Protein AF-A0A261BTE1-F1 (afdb_monomer)

Structure (mmCIF, N/CA/C/O backbone):
data_AF-A0A261BTE1-F1
#
_entry.id   AF-A0A261BTE1-F1
#
loop_
_atom_site.group_PDB
_atom_site.id
_atom_site.type_symbol
_atom_site.label_atom_id
_atom_site.label_alt_id
_atom_site.label_comp_id
_atom_site.label_asym_id
_atom_site.label_entity_id
_atom_site.label_seq_id
_atom_site.pdbx_PDB_ins_code
_atom_site.Cartn_x
_atom_site.Cartn_y
_atom_site.Cartn_z
_atom_site.occupancy
_atom_site.B_iso_or_equiv
_atom_site.auth_seq_id
_atom_site.auth_comp_id
_atom_site.auth_asym_id
_atom_site.auth_atom_id
_atom_site.pdbx_PDB_model_num
ATOM 1 N N . MET A 1 1 ? -18.068 -16.351 37.676 1.00 41.00 1 MET A N 1
ATOM 2 C CA . MET A 1 1 ? -18.775 -16.009 36.428 1.00 41.00 1 MET A CA 1
ATOM 3 C C . MET A 1 1 ? -17.736 -15.424 35.494 1.00 41.00 1 MET A C 1
ATOM 5 O O . MET A 1 1 ?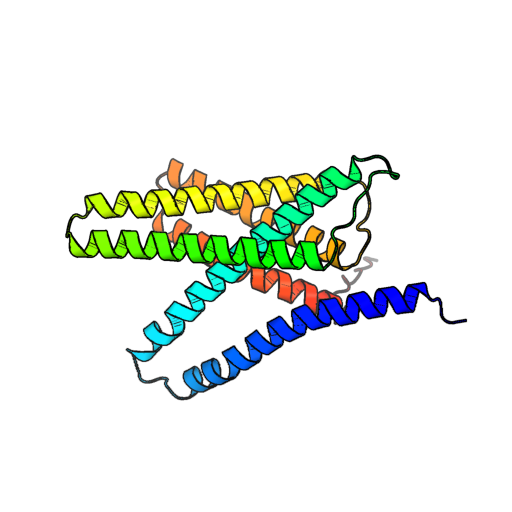 -17.292 -14.313 35.744 1.00 41.00 1 MET A O 1
ATOM 9 N N . LEU A 1 2 ? -17.243 -16.227 34.545 1.00 39.44 2 LEU A N 1
ATOM 10 C CA . LEU A 1 2 ? -16.395 -15.735 33.457 1.00 39.44 2 LEU A CA 1
ATOM 11 C C . LEU A 1 2 ? -17.303 -14.904 32.542 1.00 39.44 2 LEU A C 1
ATOM 13 O O . LEU A 1 2 ? -18.403 -15.349 32.223 1.00 39.44 2 LEU A O 1
ATOM 17 N N . ASN A 1 3 ? -16.886 -13.685 32.231 1.00 45.19 3 ASN A N 1
ATOM 18 C CA . ASN A 1 3 ? -17.681 -12.690 31.526 1.00 45.19 3 ASN A CA 1
ATOM 19 C C . ASN A 1 3 ? -17.818 -13.107 30.050 1.00 45.19 3 ASN A C 1
ATOM 21 O O . ASN A 1 3 ? -16.801 -13.278 29.384 1.00 45.19 3 ASN A O 1
ATOM 25 N N . GLU A 1 4 ? -19.041 -13.274 29.532 1.00 44.41 4 GLU A N 1
ATOM 26 C CA . GLU A 1 4 ? -19.294 -13.669 28.127 1.00 44.41 4 GLU A CA 1
ATOM 27 C C . GLU A 1 4 ? -18.607 -12.732 27.109 1.00 44.41 4 GLU A C 1
ATOM 29 O O . GLU A 1 4 ? -18.255 -13.149 26.004 1.00 44.41 4 GLU A O 1
ATOM 34 N N . THR A 1 5 ? -18.339 -11.487 27.509 1.00 47.03 5 THR A N 1
ATOM 35 C CA . THR A 1 5 ? -17.603 -10.475 26.742 1.00 47.03 5 THR A CA 1
ATOM 36 C C . THR A 1 5 ? -16.111 -10.794 26.582 1.00 47.03 5 THR A C 1
ATOM 38 O O . THR A 1 5 ? -15.568 -10.582 25.503 1.00 47.03 5 THR A O 1
ATOM 41 N N . ASP A 1 6 ? -15.456 -11.365 27.602 1.00 40.97 6 ASP A N 1
ATOM 42 C CA . ASP A 1 6 ? -14.028 -11.732 27.536 1.00 40.97 6 ASP A CA 1
ATOM 43 C C . ASP A 1 6 ? -13.802 -12.935 26.609 1.00 40.97 6 ASP A C 1
ATOM 45 O O . ASP A 1 6 ? -12.780 -13.035 25.931 1.00 40.97 6 ASP A O 1
ATOM 49 N N . THR A 1 7 ? -14.774 -13.848 26.545 1.00 42.75 7 THR A N 1
ATOM 50 C CA . THR A 1 7 ? -14.751 -15.003 25.637 1.00 42.75 7 THR A CA 1
ATOM 51 C C . THR A 1 7 ? -14.961 -14.605 24.176 1.00 42.75 7 THR A C 1
ATOM 53 O O . THR A 1 7 ? -14.263 -15.127 23.311 1.00 42.75 7 THR A O 1
ATOM 56 N N . SER A 1 8 ? -15.841 -13.633 23.903 1.00 45.44 8 SER A N 1
ATOM 57 C CA . SER A 1 8 ? -16.073 -13.104 22.549 1.00 45.44 8 SER A CA 1
ATOM 58 C C . SER A 1 8 ? -14.872 -12.317 22.016 1.00 45.44 8 SER A C 1
ATOM 60 O O . SER A 1 8 ? -14.523 -12.459 20.847 1.00 45.44 8 SER A O 1
ATOM 62 N N . GLU A 1 9 ? -14.223 -11.499 22.853 1.00 41.38 9 GLU A N 1
ATOM 63 C CA . GLU A 1 9 ? -13.010 -10.767 22.465 1.00 41.38 9 GLU A CA 1
ATOM 64 C C . GLU A 1 9 ? -11.803 -11.703 22.300 1.00 41.38 9 GLU A C 1
ATOM 66 O O . GLU A 1 9 ? -10.975 -11.483 21.415 1.00 41.38 9 GLU A O 1
ATOM 71 N N . MET A 1 10 ? -11.709 -12.781 23.092 1.00 37.22 10 MET A N 1
ATOM 72 C CA . MET A 1 10 ? -10.707 -13.830 22.875 1.00 37.22 10 MET A CA 1
ATOM 73 C C . MET A 1 10 ? -10.937 -14.606 21.575 1.00 37.22 10 MET A C 1
ATOM 75 O O . MET A 1 10 ? -9.957 -14.891 20.893 1.00 37.22 10 MET A O 1
ATOM 79 N N . GLU A 1 11 ? -12.177 -14.931 21.199 1.00 40.94 11 GLU A N 1
ATOM 80 C CA . GLU A 1 11 ? -12.475 -15.618 19.931 1.00 40.94 11 GLU A CA 1
ATOM 81 C C . GLU A 1 11 ? -12.150 -14.747 18.711 1.00 40.94 11 GLU A C 1
ATOM 83 O O . GLU A 1 11 ? -11.459 -15.209 17.803 1.00 40.94 11 GLU A O 1
ATOM 88 N N . GLU A 1 12 ? -12.529 -13.464 18.715 1.00 44.72 12 GLU A N 1
ATOM 89 C CA . GLU A 1 12 ? -12.203 -12.528 17.625 1.00 44.72 12 GLU A CA 1
ATOM 90 C C . GLU A 1 12 ? -10.683 -12.308 17.488 1.00 44.72 12 GLU A C 1
ATOM 92 O O . GLU A 1 12 ? -10.145 -12.152 16.387 1.00 44.72 12 GLU A O 1
ATOM 97 N N . LEU A 1 13 ? -9.965 -12.336 18.616 1.00 38.84 13 LEU A N 1
ATOM 98 C CA . LEU A 1 13 ? -8.514 -12.193 18.679 1.00 38.84 13 LEU A CA 1
ATOM 99 C C . LEU A 1 13 ? -7.795 -13.484 18.276 1.00 38.84 13 LEU A C 1
ATOM 101 O O . LEU A 1 13 ? -6.779 -13.396 17.596 1.00 38.84 13 LEU A O 1
ATOM 105 N N . VAL A 1 14 ? -8.311 -14.665 18.624 1.00 42.84 14 VAL A N 1
ATOM 106 C CA . VAL A 1 14 ? -7.796 -15.967 18.167 1.00 42.84 14 VAL A CA 1
ATOM 107 C C . VAL A 1 14 ? -8.048 -16.158 16.674 1.00 42.84 14 VAL A C 1
ATOM 109 O O . VAL A 1 14 ? -7.175 -16.685 15.990 1.00 42.84 14 VAL A O 1
ATOM 112 N N . GLU A 1 15 ? -9.167 -15.672 16.135 1.00 44.78 15 GLU A N 1
ATOM 113 C CA . GLU A 1 15 ? -9.466 -15.785 14.709 1.00 44.78 15 GLU A CA 1
ATOM 114 C C . GLU A 1 15 ? -8.719 -14.761 13.860 1.00 44.78 15 GLU A C 1
ATOM 116 O O . GLU A 1 15 ? -8.117 -15.160 12.873 1.00 44.78 15 GLU A O 1
ATOM 121 N N . LEU A 1 16 ? -8.651 -13.472 14.223 1.00 43.28 16 LEU A N 1
ATOM 122 C CA . LEU A 1 16 ? -7.859 -12.496 13.458 1.00 43.28 16 LEU A CA 1
ATOM 123 C C . LEU A 1 16 ? -6.359 -12.803 13.545 1.00 43.28 16 LEU A C 1
ATOM 125 O O . LEU A 1 16 ? -5.654 -12.743 12.537 1.00 43.28 16 LEU A O 1
ATOM 129 N N . ASN A 1 17 ? -5.874 -13.186 14.731 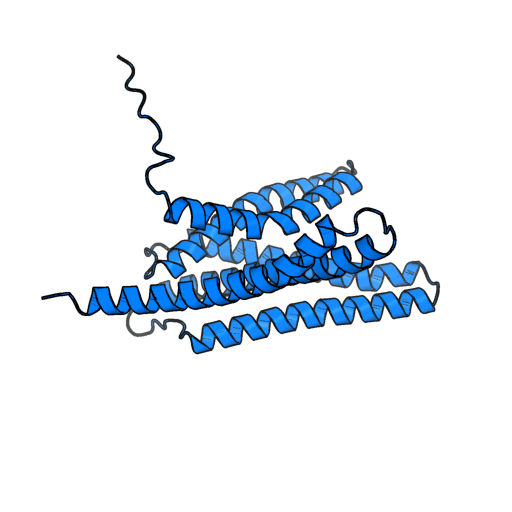1.00 45.25 17 ASN A N 1
ATOM 130 C CA . ASN A 1 17 ? -4.514 -13.691 14.900 1.00 45.25 17 ASN A CA 1
ATOM 131 C C . ASN A 1 17 ? -4.349 -15.043 14.201 1.00 45.25 17 ASN A C 1
ATOM 133 O O . ASN A 1 17 ? -3.256 -15.340 13.752 1.00 45.25 17 ASN A O 1
ATOM 137 N N . GLY A 1 18 ? -5.423 -15.816 14.038 1.00 45.38 18 GLY A N 1
ATOM 138 C CA . GLY A 1 18 ? -5.505 -17.025 13.228 1.00 45.38 18 GLY A CA 1
ATOM 139 C C . GLY A 1 18 ? -5.412 -16.739 11.733 1.00 45.38 18 GLY A C 1
ATOM 140 O O . GLY A 1 18 ? -4.669 -17.426 11.058 1.00 45.38 18 GLY A O 1
ATOM 141 N N . TYR A 1 19 ? -6.052 -15.698 11.198 1.00 47.56 19 TYR A N 1
ATOM 142 C CA . TYR A 1 19 ? -5.924 -15.291 9.797 1.00 47.56 19 TYR A CA 1
ATOM 143 C C . TYR A 1 19 ? -4.555 -14.686 9.521 1.00 47.56 19 TYR A C 1
ATOM 145 O O . TYR A 1 19 ? -3.940 -15.037 8.522 1.00 47.56 19 TYR A O 1
ATOM 153 N N . VAL A 1 20 ? -4.044 -13.843 10.420 1.00 49.09 20 VAL A N 1
ATOM 154 C CA . VAL A 1 20 ? -2.682 -13.302 10.342 1.00 49.09 20 VAL A CA 1
ATOM 155 C C . VAL A 1 20 ? -1.652 -14.417 10.512 1.00 49.09 20 VAL A C 1
ATOM 157 O O . VAL A 1 20 ? -0.717 -14.462 9.728 1.00 49.09 20 VAL A O 1
ATOM 160 N N . MET A 1 21 ? -1.849 -15.380 11.420 1.00 48.28 21 MET A N 1
ATOM 161 C CA . MET A 1 21 ? -1.002 -16.571 11.543 1.00 48.28 21 MET A CA 1
ATOM 162 C C . MET A 1 21 ? -1.145 -17.497 10.351 1.00 48.28 21 MET A C 1
ATOM 164 O O . MET A 1 21 ? -0.139 -17.979 9.888 1.00 48.28 21 MET A O 1
ATOM 168 N N . ILE A 1 22 ? -2.325 -17.743 9.790 1.00 54.94 22 ILE A N 1
ATOM 169 C CA . ILE A 1 22 ? -2.497 -18.565 8.582 1.00 54.94 22 ILE A CA 1
ATOM 170 C C . ILE A 1 22 ? -1.834 -17.870 7.393 1.00 54.94 22 ILE A C 1
ATOM 172 O O . ILE A 1 22 ? -1.234 -18.546 6.559 1.00 54.94 22 ILE A O 1
ATOM 176 N N . PHE A 1 23 ? -1.873 -16.537 7.332 1.00 47.44 23 PHE A N 1
ATOM 177 C CA . PHE A 1 23 ? -1.198 -15.742 6.311 1.00 47.44 23 PHE A CA 1
ATOM 178 C C . PHE A 1 23 ? 0.322 -15.733 6.520 1.00 47.44 23 PHE A C 1
ATOM 180 O O . PHE A 1 23 ? 1.043 -16.007 5.572 1.00 47.44 23 PHE A O 1
ATOM 187 N N . LEU A 1 24 ? 0.817 -15.534 7.747 1.00 50.00 24 LEU A N 1
ATOM 188 C CA . LEU A 1 24 ? 2.235 -15.587 8.138 1.00 50.00 24 LEU A CA 1
ATOM 189 C C . LEU A 1 24 ? 2.814 -17.006 8.104 1.00 50.00 24 LEU A C 1
ATOM 191 O O . LEU A 1 24 ? 3.995 -17.181 7.841 1.00 50.00 24 LEU A O 1
ATOM 195 N N . PHE A 1 25 ? 2.003 -18.031 8.343 1.00 48.34 25 PHE A N 1
ATOM 196 C CA . PHE A 1 25 ? 2.362 -19.448 8.299 1.00 48.34 25 PHE A CA 1
ATOM 197 C C . PHE A 1 25 ? 2.279 -19.972 6.869 1.00 48.34 25 PHE A C 1
ATOM 199 O O . PHE A 1 25 ? 3.111 -20.784 6.483 1.00 48.34 25 PHE A O 1
ATOM 206 N N . SER A 1 26 ? 1.358 -19.457 6.046 1.00 51.78 26 SER A N 1
ATOM 207 C CA . SER A 1 26 ? 1.428 -19.600 4.586 1.00 51.78 26 SER A CA 1
ATOM 208 C C . SER A 1 26 ? 2.675 -18.907 4.055 1.00 51.78 26 SER A C 1
ATOM 210 O O . SER A 1 26 ? 3.423 -19.525 3.313 1.00 51.78 26 SER A O 1
ATOM 212 N N . TYR A 1 27 ? 2.969 -17.689 4.511 1.00 48.44 27 TYR A N 1
ATOM 213 C CA . TYR A 1 27 ? 4.175 -16.931 4.178 1.00 48.44 27 TYR A CA 1
ATOM 214 C C . TYR A 1 27 ? 5.448 -17.665 4.627 1.00 48.44 27 TYR A C 1
ATOM 216 O O . TYR A 1 27 ? 6.377 -17.801 3.844 1.00 48.44 27 TYR A O 1
ATOM 224 N N . GLY A 1 28 ? 5.466 -18.241 5.831 1.00 48.81 28 GLY A N 1
ATOM 225 C CA . GLY A 1 28 ? 6.571 -19.017 6.396 1.00 48.81 28 GLY A CA 1
ATOM 226 C C . GLY A 1 28 ? 6.753 -20.391 5.749 1.00 48.81 28 GLY A C 1
ATOM 227 O O . GLY A 1 28 ? 7.882 -20.789 5.486 1.00 48.81 28 GLY A O 1
ATOM 228 N N . ARG A 1 29 ? 5.670 -21.105 5.411 1.00 48.44 29 ARG A N 1
ATOM 229 C CA . ARG A 1 29 ? 5.726 -22.349 4.619 1.00 48.44 29 ARG A CA 1
ATOM 230 C C . ARG A 1 29 ? 6.117 -22.103 3.167 1.00 48.44 29 ARG A C 1
ATOM 232 O O . ARG A 1 29 ? 6.684 -23.003 2.562 1.00 48.44 29 ARG A O 1
ATOM 239 N N . PHE A 1 30 ? 5.838 -20.923 2.618 1.00 47.88 30 PHE A N 1
ATOM 240 C CA . PHE A 1 30 ? 6.301 -20.525 1.288 1.00 47.88 30 PHE A CA 1
ATOM 241 C C . PHE A 1 30 ? 7.770 -20.076 1.326 1.00 47.88 30 PHE A C 1
ATOM 243 O O . PHE A 1 30 ? 8.557 -20.454 0.465 1.00 47.88 30 PHE A O 1
ATOM 250 N N . LEU A 1 31 ? 8.172 -19.344 2.369 1.00 46.31 31 LEU A N 1
ATOM 251 C CA . LEU A 1 31 ? 9.540 -18.868 2.585 1.00 46.31 31 LEU A CA 1
ATOM 252 C C . LEU A 1 31 ? 10.511 -19.957 3.029 1.00 46.31 31 LEU A C 1
ATOM 254 O O . LEU A 1 31 ? 11.686 -19.859 2.713 1.00 46.31 31 LEU A O 1
ATOM 258 N N . SER A 1 32 ? 10.068 -20.981 3.757 1.00 47.28 32 SER A N 1
ATOM 259 C CA . SER A 1 32 ? 10.956 -22.016 4.298 1.00 47.28 32 SER A CA 1
ATOM 260 C C . SER A 1 32 ? 11.643 -22.846 3.196 1.00 47.28 32 SER A C 1
ATOM 262 O O . SER A 1 32 ? 12.868 -22.962 3.248 1.00 47.28 32 SER A O 1
ATOM 264 N N . PRO A 1 33 ? 10.944 -23.320 2.143 1.00 53.03 33 PRO A N 1
ATOM 265 C CA . PRO A 1 33 ? 11.577 -23.909 0.964 1.00 53.03 33 PRO A CA 1
ATOM 266 C C . PRO A 1 33 ? 12.454 -22.906 0.208 1.00 53.03 33 PRO A C 1
ATOM 268 O O . PRO A 1 33 ? 13.529 -23.270 -0.249 1.00 53.03 33 PRO A O 1
ATOM 271 N N . LEU A 1 34 ? 12.036 -21.639 0.115 1.00 47.41 34 LEU A N 1
ATOM 272 C CA . LEU A 1 34 ? 12.769 -20.571 -0.577 1.00 47.41 34 LEU A CA 1
ATOM 273 C C . LEU A 1 34 ? 14.086 -20.195 0.125 1.00 47.41 34 LEU A C 1
ATOM 275 O O . LEU A 1 34 ? 15.101 -20.007 -0.539 1.00 47.41 34 LEU A O 1
ATOM 279 N N . ALA A 1 35 ? 14.090 -20.131 1.456 1.00 52.12 35 ALA A N 1
ATOM 280 C CA . ALA A 1 35 ? 15.259 -19.870 2.289 1.00 52.12 35 ALA A CA 1
ATOM 281 C C . ALA A 1 35 ? 16.203 -21.080 2.319 1.00 52.12 35 ALA A C 1
ATOM 283 O O . ALA A 1 35 ? 17.417 -20.904 2.248 1.00 52.12 35 ALA A O 1
ATOM 284 N N . LEU A 1 36 ? 15.659 -22.305 2.336 1.00 53.25 36 LEU A N 1
ATOM 285 C CA . LEU A 1 36 ? 16.433 -23.533 2.126 1.00 53.25 36 LEU A CA 1
ATOM 286 C C . LEU A 1 36 ? 17.052 -23.568 0.719 1.00 53.25 36 LEU A C 1
ATOM 288 O O . LEU A 1 36 ? 18.226 -23.897 0.584 1.00 53.25 36 LEU A O 1
ATOM 292 N N . CYS A 1 37 ? 16.333 -23.138 -0.320 1.00 49.69 37 CYS A N 1
ATOM 293 C CA . CYS A 1 37 ? 16.898 -22.959 -1.659 1.00 49.69 37 CYS A CA 1
ATOM 294 C C . CYS A 1 37 ? 17.989 -21.871 -1.684 1.00 49.69 37 CYS A C 1
ATOM 296 O O . CYS A 1 37 ? 19.019 -22.053 -2.323 1.00 49.69 37 CYS A O 1
ATOM 298 N N . PHE A 1 38 ? 17.828 -20.769 -0.951 1.00 47.34 38 PHE A N 1
ATOM 299 C CA . PHE A 1 38 ? 18.847 -19.716 -0.855 1.00 47.34 38 PHE A CA 1
ATOM 300 C C . PHE A 1 38 ? 20.145 -20.212 -0.189 1.00 47.34 38 PHE A C 1
ATOM 302 O O . PHE A 1 38 ? 21.240 -19.844 -0.609 1.00 47.34 38 PHE A O 1
ATOM 309 N N . LEU A 1 39 ? 20.028 -21.097 0.809 1.00 54.12 39 LEU A N 1
ATOM 310 C CA . LEU A 1 39 ? 21.156 -21.689 1.539 1.00 54.12 39 LEU A CA 1
ATOM 311 C C . LEU A 1 39 ? 21.884 -22.786 0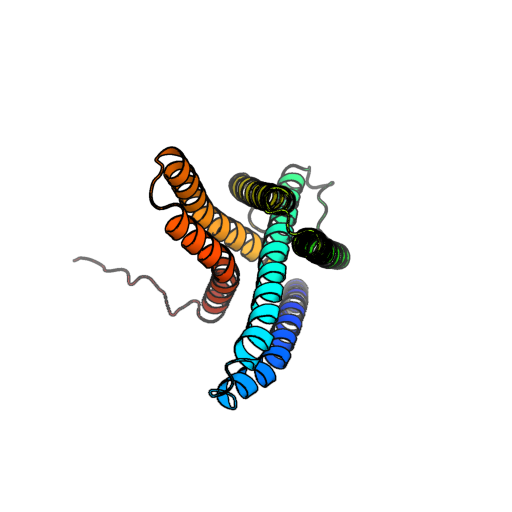.741 1.00 54.12 39 LEU A C 1
ATOM 313 O O . LEU A 1 39 ? 23.092 -22.947 0.896 1.00 54.12 39 LEU A O 1
ATOM 317 N N . PHE A 1 40 ? 21.173 -23.515 -0.128 1.00 55.09 40 PHE A N 1
ATOM 318 C CA . PHE A 1 40 ? 21.741 -24.609 -0.929 1.00 55.09 40 PHE A CA 1
ATOM 319 C C . PHE A 1 40 ? 22.251 -24.192 -2.326 1.00 55.09 40 PHE A C 1
ATOM 321 O O . PHE A 1 40 ? 23.064 -24.916 -2.897 1.00 55.09 40 PHE A O 1
ATOM 328 N N . TYR A 1 41 ? 21.832 -23.044 -2.882 1.00 52.19 41 TYR A N 1
ATOM 329 C CA . TYR A 1 41 ? 22.095 -22.677 -4.291 1.00 52.19 41 TYR A CA 1
ATOM 330 C C . TYR A 1 41 ? 22.932 -21.401 -4.499 1.00 52.19 41 TYR A C 1
ATOM 332 O O . TYR A 1 41 ? 22.881 -20.780 -5.565 1.00 52.19 41 TYR A O 1
ATOM 340 N N . LEU A 1 42 ? 23.788 -21.071 -3.526 1.00 50.91 42 LEU A N 1
ATOM 341 C CA . LEU A 1 42 ? 24.754 -19.964 -3.569 1.00 50.91 42 LEU A CA 1
ATOM 342 C C . LEU A 1 42 ? 25.622 -19.827 -4.858 1.00 50.91 42 LEU A C 1
ATOM 344 O O . LEU A 1 42 ? 26.084 -18.712 -5.093 1.00 50.91 42 LEU A O 1
ATOM 348 N N . PRO A 1 43 ? 25.854 -20.844 -5.732 1.00 54.47 43 PRO A N 1
ATOM 349 C CA . PRO A 1 43 ? 26.662 -20.645 -6.944 1.00 54.47 43 PRO A CA 1
ATOM 350 C C . PRO A 1 43 ? 25.889 -20.234 -8.215 1.00 54.47 43 PRO A C 1
ATOM 352 O O . PRO A 1 43 ? 26.520 -19.946 -9.231 1.00 54.47 43 PRO A O 1
ATOM 355 N N . SER A 1 44 ? 24.550 -20.229 -8.236 1.00 57.47 44 SER A N 1
ATOM 356 C CA . SER A 1 44 ? 23.799 -20.074 -9.499 1.00 57.47 44 SER A CA 1
ATOM 357 C C . SER A 1 44 ? 23.334 -18.634 -9.756 1.00 57.47 44 SER A C 1
ATOM 359 O O . SER A 1 44 ? 22.233 -18.250 -9.366 1.00 57.47 44 SER A O 1
ATOM 361 N N . PHE A 1 45 ? 24.127 -17.859 -10.509 1.00 56.53 45 PHE A N 1
ATOM 362 C CA . PHE A 1 45 ? 23.803 -16.491 -10.968 1.00 56.53 45 PHE A CA 1
ATOM 363 C C . PHE A 1 45 ? 22.461 -16.361 -11.726 1.00 56.53 45 PHE A C 1
ATOM 365 O O . PHE A 1 45 ? 21.910 -15.269 -11.810 1.00 56.53 45 PHE A O 1
ATOM 372 N N . ILE A 1 46 ? 21.909 -17.464 -12.245 1.00 57.16 46 ILE A N 1
ATOM 373 C CA . ILE A 1 46 ? 20.623 -17.507 -12.967 1.00 57.16 46 ILE A CA 1
ATOM 374 C C . ILE A 1 46 ? 19.432 -17.723 -12.012 1.00 57.16 46 ILE A C 1
ATOM 376 O O . ILE A 1 46 ? 18.329 -17.251 -12.278 1.00 57.16 46 ILE A O 1
ATOM 380 N N . LEU A 1 47 ? 19.640 -18.398 -10.876 1.00 54.03 47 LEU A N 1
ATOM 381 C CA . LEU A 1 47 ? 18.562 -18.720 -9.934 1.00 54.03 47 LEU A CA 1
ATOM 382 C C . LEU A 1 47 ? 18.189 -17.513 -9.061 1.00 54.03 47 LEU A C 1
ATOM 384 O O . LEU A 1 47 ? 17.027 -17.344 -8.708 1.00 54.03 47 LEU A O 1
ATOM 388 N N . ILE A 1 48 ? 19.164 -16.650 -8.756 1.00 57.66 48 ILE A N 1
ATOM 389 C CA . ILE A 1 48 ? 18.966 -15.428 -7.965 1.00 57.66 48 ILE A CA 1
ATOM 390 C C . ILE A 1 48 ? 17.901 -14.513 -8.598 1.00 57.66 48 ILE A C 1
ATOM 392 O O . ILE A 1 48 ? 16.923 -14.230 -7.914 1.00 57.66 48 ILE A O 1
ATOM 396 N N . PRO A 1 49 ? 17.982 -14.092 -9.876 1.00 57.25 49 PRO A N 1
ATOM 397 C CA . PRO A 1 49 ? 16.920 -13.285 -10.480 1.00 57.25 49 PRO A CA 1
ATOM 398 C C . PRO A 1 49 ? 15.590 -14.048 -10.587 1.00 57.25 49 PRO A C 1
ATOM 400 O O . PRO A 1 49 ? 14.536 -13.463 -10.354 1.00 57.25 49 PRO A O 1
ATOM 403 N N . LEU A 1 50 ? 15.616 -15.362 -10.847 1.00 61.22 50 LEU A N 1
ATOM 404 C CA . LEU A 1 50 ? 14.402 -16.185 -10.936 1.00 61.22 50 LEU A CA 1
ATOM 405 C C . LEU A 1 50 ? 13.644 -16.284 -9.597 1.00 61.22 50 LEU A C 1
ATOM 407 O O . LEU A 1 50 ? 12.424 -16.410 -9.594 1.00 61.22 50 LEU A O 1
ATOM 411 N N . LEU A 1 51 ? 14.355 -16.229 -8.467 1.00 64.25 51 LEU A N 1
ATOM 412 C CA . LEU A 1 51 ? 13.791 -16.356 -7.120 1.00 64.25 51 LEU A CA 1
ATOM 413 C C . LEU A 1 51 ? 13.504 -14.989 -6.471 1.00 64.25 51 LEU A C 1
ATOM 415 O O . LEU A 1 51 ? 12.470 -14.801 -5.830 1.00 64.25 51 LEU A O 1
ATOM 419 N N . VAL A 1 52 ? 14.405 -14.022 -6.658 1.00 69.31 52 VAL A N 1
ATOM 420 C CA . VAL A 1 52 ? 14.320 -12.682 -6.062 1.00 69.31 52 VAL A CA 1
ATOM 421 C C . VAL A 1 52 ? 13.257 -11.839 -6.759 1.00 69.31 52 VAL A C 1
ATOM 423 O O . VAL A 1 52 ? 12.506 -11.147 -6.076 1.00 69.31 52 VAL A O 1
ATOM 426 N N . CYS A 1 53 ? 13.124 -11.911 -8.088 1.00 70.25 53 CYS A N 1
ATOM 427 C CA . CYS A 1 53 ? 12.141 -11.091 -8.800 1.00 70.25 53 CYS A CA 1
ATOM 428 C C . CYS A 1 53 ? 10.689 -11.404 -8.393 1.00 70.25 53 CYS A C 1
ATOM 430 O O . CYS A 1 53 ? 9.975 -10.458 -8.056 1.00 70.25 53 CYS A O 1
ATOM 432 N N . PRO A 1 54 ? 10.230 -12.673 -8.335 1.00 77.69 54 PRO A N 1
ATOM 433 C CA . PRO A 1 54 ? 8.889 -12.979 -7.843 1.00 77.69 54 PRO A CA 1
ATOM 434 C C . PRO A 1 54 ? 8.694 -12.536 -6.396 1.00 77.69 54 PRO A C 1
ATOM 436 O O . PRO A 1 54 ? 7.657 -11.967 -6.071 1.00 77.69 54 PRO A O 1
ATOM 439 N N . PHE A 1 55 ? 9.696 -12.745 -5.536 1.00 78.25 55 PHE A 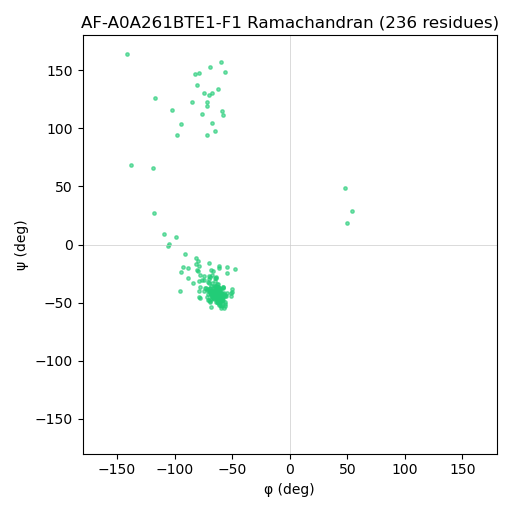N 1
ATOM 440 C CA . PHE A 1 55 ? 9.627 -12.330 -4.137 1.00 78.25 55 PHE A CA 1
ATOM 441 C C . PHE A 1 55 ? 9.421 -10.816 -3.996 1.00 78.25 55 PHE A C 1
ATOM 443 O O . PHE A 1 55 ? 8.527 -10.382 -3.273 1.00 78.25 55 PHE A O 1
ATOM 450 N N . VAL A 1 56 ? 10.190 -10.013 -4.736 1.00 78.50 56 VAL A N 1
ATOM 451 C CA . VAL A 1 56 ? 10.060 -8.550 -4.747 1.00 78.50 56 VAL A CA 1
ATOM 452 C C . VAL A 1 56 ? 8.682 -8.126 -5.263 1.00 78.50 56 VAL A C 1
ATOM 454 O O . VAL A 1 56 ? 8.048 -7.263 -4.661 1.00 78.50 56 VAL A O 1
ATOM 457 N N . ILE A 1 57 ? 8.172 -8.761 -6.322 1.00 82.12 57 ILE A N 1
ATOM 458 C CA . ILE A 1 57 ? 6.831 -8.474 -6.858 1.00 82.12 57 ILE A CA 1
ATOM 459 C C . ILE A 1 57 ? 5.749 -8.778 -5.813 1.00 82.12 57 ILE A C 1
ATOM 461 O O . ILE A 1 57 ? 4.898 -7.933 -5.540 1.00 82.12 57 ILE A O 1
ATOM 465 N N . PHE A 1 58 ? 5.804 -9.950 -5.176 1.00 84.50 58 PHE A N 1
ATOM 466 C CA . PHE A 1 58 ? 4.849 -10.319 -4.132 1.00 84.50 58 PHE A CA 1
ATOM 467 C C . PHE A 1 58 ? 4.913 -9.382 -2.928 1.00 84.50 58 PHE A C 1
ATOM 469 O O . PHE A 1 58 ? 3.869 -9.000 -2.399 1.00 84.50 58 PHE A O 1
ATOM 476 N N . LEU A 1 59 ? 6.115 -8.979 -2.510 1.00 84.06 59 LEU A N 1
ATOM 477 C CA . LEU A 1 59 ? 6.292 -8.040 -1.408 1.00 84.06 59 LEU A CA 1
ATOM 478 C C . LEU A 1 59 ? 5.715 -6.661 -1.754 1.00 84.06 59 LEU A C 1
ATOM 480 O O . LEU A 1 59 ? 5.036 -6.061 -0.922 1.00 84.06 59 LEU A O 1
ATOM 484 N N . ASN A 1 60 ? 5.906 -6.192 -2.991 1.00 85.12 60 ASN A N 1
ATOM 485 C CA . ASN A 1 60 ? 5.292 -4.957 -3.481 1.00 85.12 60 ASN A CA 1
ATOM 486 C C . ASN A 1 60 ? 3.761 -5.042 -3.428 1.00 85.12 60 ASN A C 1
ATOM 488 O O . ASN A 1 60 ? 3.102 -4.153 -2.887 1.00 85.12 60 ASN A O 1
ATOM 492 N N . TRP A 1 61 ? 3.188 -6.138 -3.940 1.00 89.69 61 TRP A N 1
ATOM 493 C CA . TRP A 1 61 ? 1.742 -6.362 -3.923 1.00 89.69 61 TRP A CA 1
ATOM 494 C C . TRP A 1 61 ? 1.193 -6.392 -2.507 1.00 89.69 61 TRP A C 1
ATOM 496 O O . TRP A 1 61 ? 0.181 -5.749 -2.230 1.00 89.69 61 TRP A O 1
ATOM 506 N N . PHE A 1 62 ? 1.872 -7.098 -1.605 1.00 88.44 62 PHE A N 1
ATOM 507 C CA . PHE A 1 62 ? 1.504 -7.164 -0.200 1.00 88.44 62 PHE A CA 1
ATOM 508 C C . PHE A 1 62 ? 1.515 -5.776 0.445 1.00 88.44 62 PHE A C 1
ATOM 510 O O . PHE A 1 62 ? 0.493 -5.345 0.977 1.00 88.44 62 PHE A O 1
ATOM 517 N N . THR A 1 63 ? 2.630 -5.052 0.349 1.00 89.69 63 THR A N 1
ATOM 518 C CA . THR A 1 63 ? 2.793 -3.731 0.966 1.00 89.69 63 THR A CA 1
ATOM 519 C C . THR A 1 63 ? 1.775 -2.728 0.426 1.00 89.69 63 THR A C 1
ATOM 521 O O . THR A 1 63 ? 1.102 -2.057 1.214 1.00 89.69 63 THR A O 1
ATOM 524 N N . ALA A 1 64 ? 1.607 -2.648 -0.896 1.00 90.50 64 ALA A N 1
ATOM 525 C CA . ALA A 1 64 ? 0.646 -1.739 -1.511 1.00 90.50 64 ALA A CA 1
ATOM 526 C C . ALA A 1 64 ? -0.796 -2.084 -1.104 1.00 90.50 64 ALA A C 1
ATOM 528 O O . ALA A 1 64 ? -1.577 -1.194 -0.758 1.00 90.50 64 ALA A O 1
ATOM 529 N N . SER A 1 65 ? -1.142 -3.376 -1.081 1.00 92.81 65 SER A N 1
ATOM 530 C CA . SER A 1 65 ? -2.492 -3.822 -0.714 1.00 92.81 65 SER A CA 1
ATOM 531 C C . SER A 1 65 ? -2.781 -3.503 0.734 1.00 92.81 65 SER A C 1
ATOM 533 O O . SER A 1 65 ? -3.825 -2.936 1.049 1.00 92.81 65 SER A O 1
ATOM 535 N N . TYR A 1 66 ? -1.825 -3.809 1.607 1.00 92.31 66 TYR A N 1
ATOM 536 C CA . TYR A 1 66 ? -1.922 -3.531 3.024 1.00 92.31 66 TYR A CA 1
ATOM 537 C C . TYR A 1 66 ? -2.184 -2.046 3.277 1.00 92.31 66 TYR A C 1
ATOM 539 O O . TYR A 1 66 ? -3.156 -1.710 3.950 1.00 92.31 66 TYR A O 1
ATOM 547 N N . GLN A 1 67 ? -1.373 -1.165 2.678 1.00 93.31 67 GLN A N 1
ATOM 548 C CA . GLN A 1 67 ? -1.504 0.289 2.811 1.00 93.31 67 GLN A CA 1
ATOM 549 C C . GLN A 1 67 ? -2.877 0.794 2.367 1.00 93.31 67 GLN A C 1
ATOM 551 O O . GLN A 1 67 ? -3.495 1.582 3.085 1.00 93.31 67 GLN A O 1
ATOM 556 N N . LEU A 1 68 ? -3.394 0.322 1.232 1.00 94.31 68 LEU A N 1
ATOM 557 C CA . LEU A 1 68 ? -4.723 0.713 0.765 1.00 94.31 68 LEU A CA 1
ATOM 558 C C . LEU A 1 68 ? -5.840 0.184 1.671 1.00 94.31 68 LEU A C 1
ATOM 560 O O . LEU A 1 68 ? -6.759 0.935 1.993 1.00 94.31 68 LEU A O 1
ATOM 564 N N . ILE A 1 69 ? -5.750 -1.066 2.135 1.00 94.19 69 ILE A N 1
ATOM 565 C CA . ILE A 1 69 ? -6.745 -1.668 3.035 1.00 94.19 69 ILE A CA 1
ATOM 566 C C . ILE A 1 69 ? -6.836 -0.863 4.335 1.00 94.19 69 ILE A C 1
ATOM 568 O O . ILE A 1 69 ? -7.922 -0.402 4.699 1.00 94.19 69 ILE A O 1
ATOM 572 N N . ILE A 1 70 ? -5.705 -0.623 5.013 1.00 93.50 70 ILE A N 1
ATOM 573 C CA . ILE A 1 70 ? -5.699 0.151 6.263 1.00 93.50 70 ILE A CA 1
ATOM 574 C C . ILE A 1 70 ? -6.131 1.603 6.036 1.00 93.50 70 ILE A C 1
ATOM 576 O O . ILE A 1 70 ? -6.726 2.206 6.932 1.00 93.50 70 ILE A O 1
ATOM 580 N N . SER A 1 71 ? -5.895 2.154 4.841 1.00 95.31 71 SER A N 1
ATOM 581 C CA . SER A 1 71 ? -6.341 3.499 4.475 1.00 95.31 71 SER A CA 1
ATOM 582 C C . SER A 1 71 ? -7.859 3.574 4.341 1.00 95.31 71 SER A C 1
ATOM 584 O O . SER A 1 71 ? -8.496 4.427 4.959 1.00 95.31 71 SER A O 1
ATOM 586 N N . VAL A 1 72 ? -8.462 2.635 3.606 1.00 94.50 72 VAL A N 1
ATOM 587 C CA . VAL A 1 72 ? -9.920 2.551 3.441 1.00 94.50 72 VAL A CA 1
ATOM 588 C C . VAL A 1 72 ? -10.609 2.315 4.784 1.00 94.50 72 VAL A C 1
ATOM 590 O O . VAL A 1 72 ? -11.582 3.004 5.094 1.00 94.50 72 VAL A O 1
ATOM 593 N N . ILE A 1 73 ? -10.087 1.409 5.618 1.00 92.31 73 ILE A N 1
ATOM 594 C CA . ILE A 1 73 ? -10.633 1.156 6.962 1.00 92.31 73 ILE A CA 1
ATOM 595 C C . ILE A 1 73 ? -10.518 2.412 7.838 1.00 92.31 73 ILE A C 1
ATOM 597 O O . ILE A 1 73 ? -11.461 2.770 8.544 1.00 92.31 73 ILE A O 1
ATOM 601 N N . SER A 1 74 ? -9.402 3.136 7.752 1.00 92.38 74 SER A N 1
ATOM 602 C CA . SER A 1 74 ? -9.188 4.372 8.510 1.00 92.38 74 SER A CA 1
ATOM 603 C C . SER A 1 74 ? -10.155 5.492 8.119 1.00 92.38 74 SER A C 1
ATOM 605 O O . SER A 1 74 ? -10.676 6.190 8.992 1.00 92.38 74 SER A O 1
ATOM 607 N N . ILE A 1 75 ? -10.424 5.655 6.822 1.00 92.62 75 ILE A N 1
ATOM 608 C CA . ILE A 1 75 ? -11.411 6.614 6.308 1.00 92.62 75 ILE A CA 1
ATOM 609 C C . ILE A 1 75 ? -12.821 6.188 6.727 1.00 92.62 75 ILE A C 1
ATOM 611 O O . ILE A 1 75 ? -13.596 7.009 7.220 1.00 92.62 75 ILE A O 1
ATOM 615 N N . HIS A 1 76 ? -13.138 4.896 6.597 1.00 91.56 76 HIS A N 1
ATOM 616 C CA . HIS A 1 76 ? -14.408 4.339 7.052 1.00 91.56 76 HIS A CA 1
ATOM 617 C C . HIS A 1 76 ? -14.644 4.634 8.537 1.00 91.56 76 HIS A C 1
ATOM 619 O O . HIS A 1 76 ? -15.722 5.102 8.898 1.00 91.56 76 HIS A O 1
A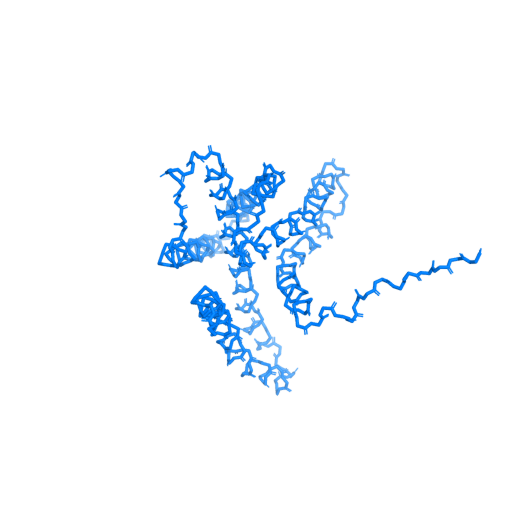TOM 625 N N . ARG A 1 77 ? -13.623 4.456 9.385 1.00 88.69 77 ARG A N 1
ATOM 626 C CA . ARG A 1 77 ? -13.695 4.758 10.818 1.00 88.69 77 ARG A CA 1
ATOM 627 C C . ARG A 1 77 ? -14.028 6.225 11.089 1.00 88.69 77 ARG A C 1
ATOM 629 O O . ARG A 1 77 ? -14.887 6.490 11.923 1.00 88.69 77 ARG A O 1
ATOM 636 N N . LEU A 1 78 ? -13.419 7.174 10.372 1.00 90.69 78 LEU A N 1
ATOM 637 C CA . LEU A 1 78 ? -13.760 8.597 10.512 1.00 90.69 78 LEU A CA 1
ATOM 638 C C . LEU A 1 78 ? -15.206 8.889 10.090 1.00 90.69 78 LEU A C 1
ATOM 640 O O . LEU A 1 78 ? -15.918 9.632 10.767 1.00 90.69 78 LEU A O 1
ATOM 644 N N . ILE A 1 79 ? -15.650 8.323 8.967 1.00 89.06 79 ILE A N 1
ATOM 645 C CA . ILE A 1 79 ? -17.034 8.485 8.502 1.00 89.06 79 ILE A CA 1
ATOM 646 C C . ILE A 1 79 ? -18.001 7.916 9.544 1.00 89.06 79 ILE A C 1
ATOM 648 O O . ILE A 1 79 ? -19.021 8.535 9.846 1.00 89.06 79 ILE A O 1
ATOM 652 N N . ASN A 1 80 ? -17.669 6.760 10.119 1.00 87.88 80 ASN A N 1
ATOM 653 C CA . ASN A 1 80 ? -18.492 6.087 11.111 1.00 87.88 80 ASN A CA 1
ATOM 654 C C . ASN A 1 80 ? -18.533 6.842 12.449 1.00 87.88 80 ASN A C 1
ATOM 656 O O . ASN A 1 80 ? -19.611 6.993 13.018 1.00 87.88 80 ASN A O 1
ATOM 660 N N . SER A 1 81 ? -17.411 7.403 12.917 1.00 84.94 81 SER A N 1
ATOM 661 C CA . SER A 1 81 ? -17.371 8.184 14.165 1.00 84.94 81 SER A CA 1
ATOM 662 C C . SER A 1 81 ? -18.205 9.467 14.079 1.00 84.94 81 SER A C 1
ATOM 664 O O . SER A 1 81 ? -18.731 9.944 15.080 1.00 84.94 81 SER A O 1
ATOM 666 N N . ARG A 1 82 ? -18.354 10.035 12.874 1.00 85.50 82 ARG A N 1
ATOM 667 C CA . ARG A 1 82 ? -19.198 11.216 12.625 1.00 85.50 82 ARG A CA 1
ATOM 668 C C . ARG A 1 82 ? -20.690 10.893 12.516 1.00 85.50 82 ARG A C 1
ATOM 670 O O . ARG A 1 82 ? -21.501 11.816 12.557 1.00 85.50 82 ARG A O 1
ATOM 677 N N . ARG A 1 83 ? -21.074 9.622 12.362 1.00 84.31 83 ARG A N 1
ATOM 678 C CA . ARG A 1 83 ? -22.488 9.220 12.375 1.00 84.31 83 ARG A CA 1
ATOM 679 C C . ARG A 1 83 ? -23.015 9.155 13.804 1.00 84.31 83 ARG A C 1
ATOM 681 O O . ARG A 1 83 ? -22.289 8.796 14.737 1.00 84.31 83 ARG A O 1
ATOM 688 N N . SER A 1 84 ? -24.304 9.469 13.960 1.00 79.31 84 SER A N 1
ATOM 689 C CA . SER A 1 84 ? -25.008 9.238 15.223 1.00 79.31 84 SER A CA 1
ATOM 690 C C . SER A 1 84 ? -24.899 7.766 15.617 1.00 79.31 84 SER A C 1
ATOM 692 O O . SER A 1 84 ? -24.837 6.890 14.751 1.00 79.31 84 SER A O 1
ATOM 694 N N . SER A 1 85 ? -24.872 7.495 16.923 1.00 74.19 85 SER A N 1
ATOM 695 C CA . SER A 1 85 ? -24.678 6.148 17.477 1.00 74.19 85 SER A CA 1
ATOM 696 C C . SER A 1 85 ? -25.617 5.105 16.858 1.00 74.19 85 SER A C 1
ATOM 698 O O . SER A 1 85 ? -25.175 4.007 16.543 1.00 74.19 85 SER A O 1
ATOM 700 N N . GLN A 1 86 ? -26.870 5.479 16.584 1.00 70.56 86 GLN A N 1
ATOM 701 C CA . GLN A 1 86 ? -27.883 4.612 15.969 1.00 70.56 86 GLN A CA 1
ATOM 702 C C . GLN A 1 86 ? -27.590 4.202 14.513 1.00 70.56 86 GLN A C 1
ATOM 704 O O . GLN A 1 86 ? -28.099 3.182 14.062 1.00 70.56 86 GLN A O 1
ATOM 709 N N . PHE A 1 87 ? -26.780 4.962 13.766 1.00 75.06 87 PHE A N 1
ATOM 710 C CA . PHE A 1 87 ? -26.440 4.662 12.365 1.00 75.06 87 PHE A CA 1
ATOM 711 C C . PHE A 1 87 ? -24.993 4.205 12.174 1.00 75.06 87 PHE A C 1
ATOM 713 O O . PHE A 1 87 ? -24.526 4.093 11.027 1.00 75.06 87 PHE A O 1
ATOM 720 N N . ARG A 1 88 ? -24.274 3.957 13.275 1.00 79.25 88 ARG A N 1
ATOM 721 C CA . ARG A 1 88 ? -22.923 3.407 13.216 1.00 79.25 88 ARG A CA 1
ATOM 722 C C . ARG A 1 88 ? -22.983 1.984 12.688 1.00 79.25 88 ARG A C 1
ATOM 724 O O . ARG A 1 88 ? -23.775 1.169 13.147 1.00 79.25 88 ARG A O 1
ATOM 731 N N . LYS A 1 89 ? -22.148 1.698 11.696 1.00 79.56 89 LYS A N 1
ATOM 732 C CA . LYS A 1 89 ? -21.991 0.362 11.124 1.00 79.56 89 LYS A CA 1
ATOM 733 C C . LYS A 1 89 ? -20.567 -0.090 11.381 1.00 79.56 89 LYS A C 1
ATOM 735 O O . LYS A 1 89 ? -19.637 0.626 11.027 1.00 79.56 89 LYS A O 1
ATOM 740 N N . GLN A 1 90 ? -20.406 -1.253 11.994 1.00 79.06 90 GLN A N 1
ATOM 741 C CA . GLN A 1 90 ? -19.118 -1.933 12.022 1.00 79.06 90 GLN A CA 1
ATOM 742 C C . GLN A 1 90 ? -18.923 -2.703 10.717 1.00 79.06 90 GLN A C 1
ATOM 744 O O . GLN A 1 90 ? -19.885 -3.180 10.106 1.00 79.06 90 GLN A O 1
ATOM 749 N N . LEU A 1 91 ? -17.672 -2.792 10.275 1.00 81.81 91 LEU A N 1
ATOM 750 C CA . LEU A 1 91 ? -17.309 -3.631 9.145 1.00 81.81 91 LEU A CA 1
ATOM 751 C C . LEU A 1 91 ? -17.381 -5.089 9.583 1.00 81.81 91 LEU A C 1
ATOM 753 O O . LEU A 1 91 ? -16.657 -5.509 10.479 1.00 81.81 91 LEU A O 1
ATOM 757 N N . SER A 1 92 ? -18.242 -5.863 8.930 1.00 85.31 92 SER A N 1
ATOM 758 C CA . SER A 1 92 ? -18.276 -7.308 9.147 1.00 85.31 92 SER A CA 1
ATOM 759 C C . SER A 1 92 ? -17.016 -7.970 8.591 1.00 85.31 92 SER A C 1
ATOM 761 O O . SER A 1 92 ? -16.446 -7.518 7.593 1.00 85.31 92 SER A O 1
ATOM 763 N N . HIS A 1 93 ? -16.641 -9.108 9.171 1.00 81.81 93 HIS A N 1
ATOM 764 C CA . HIS A 1 93 ? -15.498 -9.900 8.723 1.00 81.81 93 HIS A CA 1
ATOM 765 C C . HIS A 1 93 ? -15.533 -10.194 7.211 1.00 81.81 93 HIS A C 1
ATOM 767 O O . HIS A 1 93 ? -14.556 -9.980 6.494 1.00 81.81 93 HIS A O 1
ATOM 773 N N . ARG A 1 94 ? -16.705 -10.571 6.685 1.00 84.00 94 ARG A N 1
ATOM 774 C CA . ARG A 1 94 ? -16.910 -10.829 5.251 1.00 84.00 94 ARG A CA 1
ATOM 775 C C . ARG A 1 94 ? -16.662 -9.590 4.384 1.00 84.00 94 ARG A C 1
ATOM 777 O O . ARG A 1 94 ? -16.120 -9.713 3.290 1.00 84.00 94 ARG A O 1
ATOM 784 N N . GLN A 1 95 ? -17.043 -8.399 4.848 1.00 88.44 95 GLN A N 1
ATOM 785 C CA . GLN A 1 95 ? -16.784 -7.151 4.119 1.00 88.44 95 GLN A CA 1
ATOM 786 C C . GLN A 1 95 ? -15.293 -6.819 4.089 1.00 88.44 95 GLN A C 1
ATOM 788 O O . GLN A 1 95 ? -14.793 -6.409 3.044 1.00 88.44 95 GLN A O 1
ATOM 793 N N . VAL A 1 96 ? -14.581 -7.042 5.197 1.00 88.25 96 VAL A N 1
ATOM 794 C CA . VAL A 1 96 ? -13.123 -6.867 5.251 1.00 88.25 96 VAL A CA 1
ATOM 795 C C . VAL A 1 96 ? -12.426 -7.865 4.322 1.00 88.25 96 VAL A C 1
ATOM 797 O O . VAL A 1 96 ? -11.544 -7.469 3.571 1.00 88.25 96 VAL A O 1
ATOM 800 N N . GLN A 1 97 ? -12.859 -9.128 4.281 1.00 88.00 97 GLN A N 1
ATOM 801 C CA . GLN A 1 97 ? -12.313 -10.124 3.349 1.00 88.00 97 GLN A CA 1
ATOM 802 C C . GLN A 1 97 ? -12.527 -9.736 1.881 1.00 88.00 97 GLN A C 1
ATOM 804 O O . GLN A 1 97 ? -11.583 -9.773 1.092 1.00 88.00 97 GLN A O 1
ATOM 809 N N . ILE A 1 98 ? -13.746 -9.329 1.510 1.00 92.00 98 ILE A N 1
ATOM 810 C CA . ILE A 1 98 ? -14.053 -8.879 0.143 1.00 92.00 98 ILE A CA 1
ATOM 811 C C . ILE A 1 98 ? -13.195 -7.662 -0.225 1.00 92.00 98 ILE A C 1
ATOM 813 O O . ILE A 1 98 ? -12.651 -7.614 -1.326 1.00 92.00 98 ILE A O 1
ATOM 817 N N . LEU A 1 99 ? -13.036 -6.708 0.699 1.00 92.06 99 LEU A N 1
ATOM 818 C CA . LEU A 1 99 ? -12.172 -5.544 0.508 1.00 92.06 99 LEU A CA 1
ATOM 819 C C . LEU A 1 99 ? -10.714 -5.962 0.274 1.00 92.06 99 LEU A C 1
ATOM 821 O O . LEU A 1 99 ? -10.090 -5.484 -0.670 1.00 92.06 99 LEU A O 1
ATOM 825 N N . THR A 1 100 ? -10.192 -6.873 1.097 1.00 90.25 100 THR A N 1
ATOM 826 C CA . THR A 1 100 ? -8.815 -7.368 1.002 1.00 90.25 100 THR A CA 1
ATOM 827 C C . THR A 1 100 ? -8.552 -8.051 -0.336 1.00 90.25 100 THR A C 1
ATOM 829 O O . THR A 1 100 ? -7.614 -7.672 -1.036 1.00 90.25 100 THR A O 1
ATOM 832 N N . TYR A 1 101 ? -9.393 -9.010 -0.739 1.00 92.31 101 TYR A N 1
ATOM 833 C CA . TYR A 1 101 ? -9.231 -9.693 -2.025 1.00 92.31 101 TYR A CA 1
ATOM 834 C C . TYR A 1 101 ? -9.437 -8.752 -3.214 1.00 92.31 101 TYR A C 1
ATOM 836 O O . TYR A 1 101 ? -8.711 -8.851 -4.202 1.00 92.31 101 TYR A O 1
ATOM 844 N N . GLY A 1 102 ? -10.384 -7.815 -3.111 1.00 93.31 102 GLY A N 1
ATOM 845 C CA . GLY A 1 102 ? -10.628 -6.808 -4.139 1.00 93.31 102 GLY A CA 1
ATOM 846 C C . GLY A 1 102 ? -9.418 -5.902 -4.359 1.00 93.31 102 GLY A C 1
ATOM 847 O O . GLY A 1 102 ? -8.958 -5.760 -5.488 1.00 93.31 102 GLY A O 1
ATOM 848 N N . ILE A 1 103 ? -8.856 -5.335 -3.288 1.00 94.19 103 ILE A N 1
ATOM 849 C CA . ILE A 1 103 ? -7.676 -4.461 -3.367 1.00 94.19 103 ILE A CA 1
ATOM 850 C C . ILE A 1 103 ? -6.450 -5.231 -3.865 1.00 94.19 103 ILE A C 1
ATOM 852 O O . ILE A 1 103 ? -5.747 -4.745 -4.751 1.00 94.19 103 ILE A O 1
ATOM 856 N N . PHE A 1 104 ? -6.214 -6.439 -3.346 1.00 92.00 104 PHE A N 1
ATOM 857 C CA . PHE A 1 104 ? -5.091 -7.265 -3.786 1.00 92.00 104 PHE A CA 1
ATOM 858 C C . PHE A 1 104 ? -5.190 -7.609 -5.277 1.00 92.00 104 PHE A C 1
ATOM 860 O O . PHE A 1 104 ? -4.226 -7.436 -6.023 1.00 92.00 104 PHE A O 1
ATOM 867 N N . GLY A 1 105 ? -6.377 -8.019 -5.736 1.00 90.50 105 GLY A N 1
ATOM 868 C CA . GLY A 1 105 ? -6.641 -8.285 -7.148 1.00 90.50 105 GLY A CA 1
ATOM 869 C C . GLY A 1 105 ? -6.446 -7.051 -8.032 1.00 90.50 105 GLY A C 1
ATOM 870 O O . GLY A 1 105 ? -5.860 -7.164 -9.105 1.00 90.50 105 GLY A O 1
ATOM 871 N N . LEU A 1 106 ? -6.871 -5.867 -7.575 1.00 92.19 106 LEU A N 1
ATOM 872 C CA . LEU A 1 106 ? -6.670 -4.607 -8.302 1.00 92.19 106 LEU A CA 1
ATOM 873 C C . LEU A 1 106 ? -5.186 -4.251 -8.454 1.00 92.19 106 LEU A C 1
ATOM 875 O O . LEU A 1 106 ? -4.772 -3.830 -9.534 1.00 92.19 106 LEU A O 1
ATOM 879 N N . ILE A 1 107 ? -4.377 -4.443 -7.411 1.00 91.25 107 ILE A N 1
ATOM 880 C CA . ILE A 1 107 ? -2.932 -4.184 -7.475 1.00 91.25 107 ILE A CA 1
ATOM 881 C C . ILE A 1 107 ? -2.233 -5.177 -8.401 1.00 91.25 107 ILE A C 1
ATOM 883 O O . ILE A 1 107 ? -1.447 -4.757 -9.251 1.00 91.25 107 ILE A O 1
ATOM 887 N N . ALA A 1 108 ? -2.555 -6.467 -8.287 1.00 89.44 108 ALA A N 1
ATOM 888 C CA . ALA A 1 108 ? -2.008 -7.481 -9.179 1.00 89.44 108 ALA A CA 1
ATOM 889 C C . ALA A 1 108 ? -2.384 -7.191 -10.642 1.00 89.44 108 ALA A C 1
ATOM 891 O O . ALA A 1 108 ? -1.526 -7.223 -11.520 1.00 89.44 108 ALA A O 1
ATOM 892 N N . LEU A 1 109 ? -3.645 -6.831 -10.909 1.00 89.81 109 LEU A N 1
ATOM 893 C CA . LEU A 1 109 ? -4.111 -6.487 -12.252 1.00 89.81 109 LEU A CA 1
ATOM 894 C C . LEU A 1 109 ? -3.400 -5.249 -12.811 1.00 89.81 109 LEU A C 1
ATOM 896 O O . LEU A 1 109 ? -2.998 -5.255 -13.974 1.00 89.81 109 LEU A O 1
ATOM 900 N N . LYS A 1 110 ? -3.209 -4.208 -11.989 1.00 88.00 110 LYS A N 1
ATOM 901 C CA . LYS A 1 110 ? -2.437 -3.012 -12.355 1.00 88.00 110 LYS A CA 1
ATOM 902 C C . LYS A 1 110 ? -1.021 -3.387 -12.791 1.00 88.00 110 LYS A C 1
ATOM 904 O O . LYS A 1 110 ? -0.576 -2.937 -13.843 1.00 88.00 110 LYS A O 1
ATOM 909 N N . ASP A 1 111 ? -0.321 -4.194 -12.000 1.00 86.00 111 ASP A N 1
ATOM 910 C CA . ASP A 1 111 ? 1.066 -4.568 -12.293 1.00 86.00 111 ASP A CA 1
ATOM 911 C C . ASP A 1 111 ? 1.174 -5.482 -13.516 1.00 86.00 111 ASP A C 1
ATOM 913 O O . ASP A 1 111 ? 2.070 -5.292 -14.340 1.00 86.00 111 ASP A O 1
ATOM 917 N N . LEU A 1 112 ? 0.230 -6.411 -13.697 1.00 86.31 112 LEU A N 1
ATOM 918 C CA . LEU A 1 112 ? 0.150 -7.245 -14.897 1.00 86.31 112 LEU A CA 1
ATOM 919 C C . LEU A 1 112 ? -0.094 -6.407 -16.160 1.00 86.31 112 LEU A C 1
ATOM 921 O O . LEU A 1 112 ? 0.561 -6.630 -17.177 1.00 86.31 112 LEU A O 1
ATOM 925 N N . GLU A 1 113 ? -0.991 -5.419 -16.104 1.00 85.12 113 GLU A N 1
ATOM 926 C CA . GLU A 1 113 ? -1.261 -4.524 -17.234 1.00 85.12 113 GLU A CA 1
ATOM 927 C C . GLU A 1 113 ? -0.053 -3.630 -17.553 1.00 85.12 113 GLU A C 1
ATOM 929 O O . GLU A 1 113 ? 0.300 -3.468 -18.724 1.00 85.12 113 GLU A O 1
ATOM 934 N N . THR A 1 114 ? 0.638 -3.101 -16.537 1.00 83.06 114 THR A N 1
ATOM 935 C CA . THR A 1 114 ? 1.893 -2.360 -16.736 1.00 83.06 114 THR A CA 1
ATOM 936 C C . THR A 1 114 ? 2.972 -3.251 -17.350 1.00 83.06 114 THR A C 1
ATOM 938 O O . THR A 1 114 ? 3.615 -2.843 -18.316 1.00 83.06 114 THR A O 1
ATOM 941 N N . GLY A 1 115 ? 3.134 -4.484 -16.859 1.00 81.75 115 GLY A N 1
ATOM 942 C CA . GLY A 1 115 ? 4.083 -5.457 -17.404 1.00 81.75 115 GLY A CA 1
ATOM 943 C C . GLY A 1 115 ? 3.785 -5.815 -18.860 1.00 81.75 115 GLY A C 1
ATOM 944 O O . GLY A 1 115 ? 4.689 -5.822 -19.694 1.00 81.75 115 GLY A O 1
ATOM 945 N N . ARG A 1 116 ? 2.507 -6.015 -19.204 1.00 82.88 116 ARG A N 1
ATOM 946 C CA . ARG A 1 116 ? 2.061 -6.254 -20.584 1.00 82.88 116 ARG A CA 1
ATOM 947 C C . ARG A 1 116 ? 2.401 -5.078 -21.503 1.00 82.88 116 ARG A C 1
ATOM 949 O O . ARG A 1 116 ? 2.883 -5.290 -22.615 1.00 82.88 116 ARG A O 1
ATOM 956 N N . ARG A 1 117 ? 2.161 -3.840 -21.054 1.00 80.19 117 ARG A N 1
ATOM 957 C CA . ARG A 1 117 ? 2.499 -2.627 -21.820 1.00 80.19 117 ARG A CA 1
ATOM 958 C C . ARG A 1 117 ? 4.004 -2.466 -21.990 1.00 80.19 117 ARG A C 1
ATOM 960 O O . ARG A 1 117 ? 4.446 -2.145 -23.086 1.00 80.19 117 ARG A O 1
ATOM 967 N N . LEU A 1 118 ? 4.780 -2.735 -20.944 1.00 77.94 118 LEU A N 1
ATOM 968 C CA . LEU A 1 118 ? 6.237 -2.696 -21.003 1.00 77.94 118 LEU A CA 1
ATOM 969 C C . LEU A 1 118 ? 6.779 -3.733 -21.999 1.00 77.94 118 LEU A C 1
ATOM 971 O O . LEU A 1 118 ? 7.589 -3.389 -22.854 1.00 77.94 118 LEU A O 1
ATOM 975 N N . ALA A 1 119 ? 6.276 -4.971 -21.959 1.00 77.56 119 ALA A N 1
ATOM 976 C CA . ALA A 1 119 ? 6.650 -6.018 -22.909 1.00 77.56 119 ALA A CA 1
ATOM 977 C C . ALA A 1 119 ? 6.338 -5.622 -24.364 1.00 77.56 119 ALA A C 1
ATOM 979 O O . ALA A 1 119 ? 7.186 -5.781 -25.239 1.00 77.56 119 ALA A O 1
ATOM 980 N N . ALA A 1 120 ? 5.160 -5.038 -24.615 1.00 77.19 120 ALA A N 1
ATOM 981 C CA . ALA A 1 120 ? 4.786 -4.547 -25.943 1.00 77.19 120 ALA A CA 1
ATOM 982 C C . ALA A 1 120 ? 5.731 -3.442 -26.449 1.00 77.19 120 ALA A C 1
ATOM 984 O O . ALA A 1 120 ? 6.075 -3.400 -27.629 1.00 77.19 120 ALA A O 1
ATOM 985 N N . VAL A 1 121 ? 6.196 -2.565 -25.561 1.00 76.25 121 VAL A N 1
ATOM 986 C CA . VAL A 1 121 ? 7.158 -1.516 -25.909 1.00 76.25 121 VAL A CA 1
ATOM 987 C C . VAL A 1 121 ? 8.533 -2.096 -26.242 1.00 76.25 121 VAL A C 1
ATOM 989 O O . VAL A 1 121 ? 9.119 -1.706 -27.252 1.00 76.25 121 VAL A O 1
ATOM 992 N N . TYR A 1 122 ? 9.017 -3.061 -25.453 1.00 71.56 122 TYR A N 1
ATOM 993 C CA . TYR A 1 122 ? 10.278 -3.758 -25.733 1.00 71.56 122 TYR A CA 1
ATOM 994 C C . TYR A 1 122 ? 10.266 -4.443 -27.101 1.00 71.56 122 TYR A C 1
ATOM 996 O O . TYR A 1 122 ? 11.264 -4.395 -27.810 1.00 71.56 122 TYR A O 1
ATOM 1004 N N . THR A 1 123 ? 9.130 -5.014 -27.514 1.00 71.75 123 THR A N 1
ATOM 1005 C CA . THR A 1 123 ? 9.006 -5.639 -28.843 1.00 71.75 123 THR A CA 1
ATOM 1006 C C . THR A 1 123 ? 9.006 -4.649 -30.013 1.00 71.75 123 THR A C 1
ATOM 1008 O O . THR A 1 123 ? 9.191 -5.066 -31.151 1.00 71.75 123 THR A O 1
ATOM 1011 N N . VAL A 1 124 ? 8.792 -3.351 -29.764 1.00 73.94 124 VAL A N 1
ATOM 1012 C CA . VAL A 1 124 ? 8.678 -2.304 -30.800 1.00 73.94 124 VAL A CA 1
ATOM 1013 C C . VAL A 1 124 ? 9.941 -1.416 -30.872 1.00 73.94 124 VAL A C 1
ATOM 1015 O O . VAL A 1 124 ? 10.007 -0.525 -31.714 1.00 73.94 124 VAL A O 1
ATOM 1018 N N . GLU A 1 125 ? 10.953 -1.649 -30.020 1.00 62.19 125 GLU A N 1
ATOM 1019 C CA . GLU A 1 125 ? 12.258 -0.941 -29.958 1.00 62.19 125 GLU A CA 1
ATOM 1020 C C . GLU A 1 125 ? 12.198 0.605 -29.932 1.00 62.19 125 GLU A C 1
ATOM 1022 O O . GLU A 1 125 ? 13.188 1.299 -30.167 1.00 62.19 125 GLU A O 1
ATOM 1027 N N . LYS A 1 126 ? 11.050 1.200 -29.593 1.00 60.31 126 LYS A N 1
ATOM 1028 C CA . LYS A 1 126 ? 10.918 2.656 -29.455 1.00 60.31 126 LYS A CA 1
ATOM 1029 C C . LYS A 1 126 ? 11.110 3.069 -27.999 1.00 60.31 126 LYS A C 1
ATOM 1031 O O . LYS A 1 126 ? 10.184 2.960 -27.203 1.00 60.31 126 LYS A O 1
ATOM 1036 N N . LEU A 1 127 ? 12.283 3.620 -27.679 1.00 54.16 127 LEU A N 1
ATOM 1037 C CA . LEU A 1 127 ? 12.624 4.174 -26.355 1.00 54.16 127 LEU A CA 1
ATOM 1038 C C . LEU A 1 127 ? 11.576 5.179 -25.834 1.00 54.16 127 LEU A C 1
ATOM 1040 O O . LEU A 1 127 ? 11.159 5.079 -24.685 1.00 54.16 127 LEU A O 1
ATOM 1044 N N . PHE A 1 128 ? 11.055 6.061 -26.697 1.00 53.66 128 PHE A N 1
ATOM 1045 C CA . PHE A 1 128 ? 9.986 7.013 -26.344 1.00 53.66 128 PHE A CA 1
ATOM 1046 C C . PHE A 1 128 ? 8.667 6.348 -25.913 1.00 53.66 128 PHE A C 1
ATOM 1048 O O . PHE A 1 128 ? 7.847 6.967 -25.242 1.00 53.66 128 PHE A O 1
ATOM 1055 N N . ALA A 1 129 ? 8.434 5.082 -26.265 1.00 58.69 129 ALA A N 1
ATOM 1056 C CA . ALA A 1 129 ? 7.222 4.380 -25.859 1.00 58.69 129 ALA A CA 1
ATOM 1057 C C . ALA A 1 129 ? 7.309 3.825 -24.420 1.00 58.69 129 ALA A C 1
ATOM 1059 O O . ALA A 1 129 ? 6.272 3.465 -23.866 1.00 58.69 129 ALA A O 1
ATOM 1060 N N . ILE A 1 130 ? 8.497 3.803 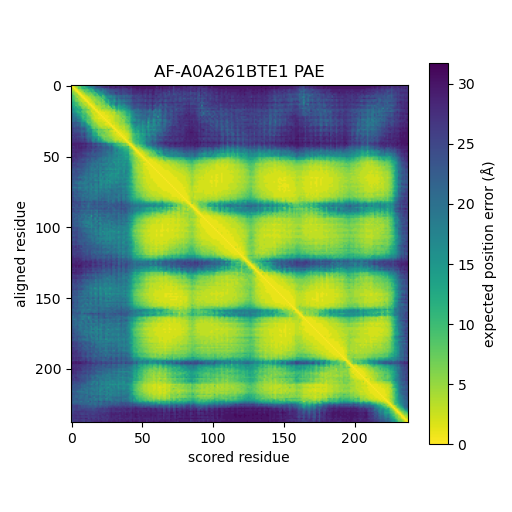-23.785 1.00 59.94 130 ILE A N 1
ATOM 1061 C CA . ILE A 1 130 ? 8.700 3.354 -22.387 1.00 59.94 130 ILE A CA 1
ATOM 1062 C C . ILE A 1 130 ? 8.194 4.402 -21.384 1.00 59.94 130 ILE A C 1
ATOM 1064 O O . ILE A 1 130 ? 7.743 4.054 -20.290 1.00 59.94 130 ILE A O 1
ATOM 1068 N N . GLU A 1 131 ? 8.181 5.677 -21.775 1.00 62.53 131 GLU A N 1
ATOM 1069 C CA . GLU A 1 131 ? 7.690 6.774 -20.936 1.00 62.53 131 GLU A CA 1
ATOM 1070 C C . GLU A 1 131 ? 6.198 6.613 -20.605 1.00 62.53 131 GLU A C 1
ATOM 1072 O O . GLU A 1 131 ? 5.767 6.908 -19.493 1.00 62.53 131 GLU A O 1
ATOM 1077 N N . THR A 1 132 ? 5.396 6.063 -21.523 1.00 68.88 132 THR A N 1
ATOM 1078 C CA . THR A 1 132 ? 3.941 5.950 -21.326 1.00 68.88 132 THR A CA 1
ATOM 1079 C C . THR A 1 132 ? 3.554 4.932 -20.230 1.00 68.88 132 THR A C 1
ATOM 1081 O O . THR A 1 132 ? 2.781 5.292 -19.336 1.00 68.88 132 THR A O 1
ATOM 1084 N N . PRO A 1 133 ? 4.073 3.683 -20.217 1.00 66.62 133 PRO A N 1
ATOM 1085 C CA . PRO A 1 133 ? 3.878 2.756 -19.098 1.00 66.62 133 PRO A CA 1
ATOM 1086 C C . PRO A 1 133 ? 4.455 3.272 -17.775 1.00 66.62 133 PRO A C 1
ATOM 1088 O O . PRO A 1 133 ? 3.815 3.109 -16.735 1.00 66.62 133 PRO A O 1
ATOM 1091 N N . GLY A 1 134 ? 5.632 3.909 -17.819 1.00 70.56 134 GLY A N 1
ATOM 1092 C CA . GLY A 1 134 ? 6.289 4.469 -16.636 1.00 70.56 134 GLY A CA 1
ATOM 1093 C C . GLY A 1 134 ? 5.434 5.539 -15.960 1.00 70.56 134 GLY A C 1
ATOM 1094 O O . GLY A 1 134 ? 5.135 5.433 -14.774 1.00 70.56 134 GLY A O 1
ATOM 1095 N N . MET A 1 135 ? 4.935 6.507 -16.732 1.00 72.44 135 MET A N 1
ATOM 1096 C CA . MET A 1 135 ? 4.070 7.576 -16.224 1.00 72.44 135 MET A CA 1
ATOM 1097 C C . MET A 1 135 ? 2.774 7.040 -15.603 1.00 72.44 135 MET A C 1
ATOM 1099 O O . MET A 1 135 ? 2.371 7.500 -14.535 1.00 72.44 135 MET A O 1
ATOM 1103 N N . TYR A 1 136 ? 2.132 6.038 -16.218 1.00 75.50 136 TYR A N 1
ATOM 1104 C CA . TYR A 1 136 ? 0.918 5.423 -15.661 1.00 75.50 136 TYR A CA 1
ATOM 1105 C C . TYR A 1 136 ? 1.177 4.753 -14.303 1.00 75.50 136 TYR A C 1
ATOM 1107 O O . TYR A 1 136 ? 0.391 4.905 -13.360 1.00 75.50 136 TYR A O 1
ATOM 1115 N N . TYR A 1 137 ? 2.294 4.031 -14.192 1.00 77.06 137 TYR A N 1
ATOM 1116 C CA . TYR A 1 137 ? 2.706 3.405 -12.942 1.00 77.06 137 TYR A CA 1
ATOM 1117 C C . TYR A 1 137 ? 2.963 4.459 -11.858 1.00 77.06 137 TYR A C 1
ATOM 1119 O O . TYR A 1 137 ? 2.391 4.359 -10.772 1.00 77.06 137 TYR A O 1
ATOM 1127 N N . THR A 1 138 ? 3.723 5.510 -12.180 1.00 77.88 138 THR A N 1
ATOM 1128 C CA . THR A 1 138 ? 4.039 6.613 -11.260 1.00 77.88 138 THR A CA 1
ATOM 1129 C C . THR A 1 138 ? 2.785 7.331 -10.767 1.00 77.88 138 THR A C 1
ATOM 1131 O O . THR A 1 138 ? 2.614 7.493 -9.561 1.00 77.88 138 THR A O 1
ATOM 1134 N N . ILE A 1 139 ? 1.861 7.694 -11.665 1.00 80.88 139 ILE A N 1
ATOM 1135 C CA . ILE A 1 139 ? 0.594 8.345 -11.289 1.00 80.88 139 ILE A CA 1
ATOM 1136 C C . ILE A 1 139 ? -0.194 7.466 -10.316 1.00 80.88 139 ILE A C 1
ATOM 1138 O O . ILE A 1 139 ? -0.717 7.958 -9.316 1.00 80.88 139 ILE A O 1
ATOM 1142 N N . THR A 1 140 ? -0.256 6.158 -10.569 1.00 82.50 140 THR A N 1
ATOM 1143 C CA . THR A 1 140 ? -1.000 5.249 -9.690 1.00 82.50 140 THR A CA 1
ATOM 1144 C C . THR A 1 140 ? -0.354 5.142 -8.306 1.00 82.50 140 THR A C 1
ATOM 1146 O O . THR A 1 140 ? -1.059 5.149 -7.297 1.00 82.50 140 THR A O 1
ATOM 1149 N N . CYS A 1 141 ? 0.979 5.107 -8.237 1.00 82.06 141 CYS A N 1
ATOM 1150 C CA . CYS A 1 141 ? 1.710 5.134 -6.970 1.00 82.06 141 CYS A CA 1
ATOM 1151 C C . CYS A 1 141 ? 1.461 6.433 -6.187 1.00 82.06 141 CYS A C 1
ATOM 1153 O O . CYS A 1 141 ? 1.182 6.366 -4.991 1.00 82.06 141 CYS A O 1
ATOM 1155 N N . ILE A 1 142 ? 1.457 7.593 -6.857 1.00 84.38 142 ILE A N 1
ATOM 1156 C CA . ILE A 1 142 ? 1.128 8.888 -6.234 1.00 84.38 142 ILE A CA 1
ATOM 1157 C C . ILE A 1 142 ? -0.289 8.859 -5.651 1.00 84.38 142 ILE A C 1
ATOM 1159 O O . ILE A 1 142 ? -0.500 9.248 -4.504 1.00 84.38 142 ILE A O 1
ATOM 1163 N N . VAL A 1 143 ? -1.273 8.352 -6.400 1.00 88.81 143 VAL A N 1
ATOM 1164 C CA . VAL A 1 143 ? -2.659 8.239 -5.913 1.00 88.81 143 VAL A CA 1
ATOM 1165 C C . VAL A 1 143 ? -2.741 7.345 -4.671 1.00 88.81 143 VAL A C 1
ATOM 1167 O O . VAL A 1 143 ? -3.434 7.691 -3.712 1.00 88.81 143 VAL A O 1
ATOM 1170 N N . HIS A 1 144 ? -2.013 6.224 -4.645 1.00 89.44 144 HIS A N 1
ATOM 1171 C CA . HIS A 1 144 ? -1.945 5.361 -3.463 1.00 89.44 144 HIS A CA 1
ATOM 1172 C C . HIS A 1 144 ? -1.344 6.088 -2.252 1.00 89.44 144 HIS A C 1
ATOM 1174 O O . HIS A 1 144 ? -1.908 6.010 -1.159 1.00 89.44 144 HIS A O 1
ATOM 1180 N N . GLN A 1 145 ? -0.245 6.826 -2.433 1.00 89.81 145 GLN A N 1
ATOM 1181 C CA . GLN A 1 145 ? 0.374 7.607 -1.357 1.00 89.81 145 GLN A CA 1
ATOM 1182 C C . GLN A 1 145 ? -0.566 8.700 -0.823 1.00 89.81 145 GLN A C 1
ATOM 1184 O O . GLN A 1 145 ? -0.725 8.845 0.389 1.00 89.81 145 GLN A O 1
ATOM 1189 N N . VAL A 1 146 ? -1.279 9.408 -1.705 1.00 92.44 146 VAL A N 1
ATOM 1190 C CA . VAL A 1 146 ? -2.275 10.415 -1.303 1.00 92.44 146 VAL A CA 1
ATOM 1191 C C . VAL A 1 146 ? -3.375 9.794 -0.437 1.00 92.44 146 VAL A C 1
ATOM 1193 O O . VAL A 1 146 ? -3.739 10.369 0.590 1.00 92.44 146 VAL A O 1
ATOM 1196 N N . LEU A 1 147 ? -3.874 8.603 -0.785 1.00 93.75 147 LEU A N 1
ATOM 1197 C CA . LEU A 1 147 ? -4.861 7.893 0.040 1.00 93.75 147 LEU A CA 1
ATOM 1198 C C . LEU A 1 147 ? -4.319 7.541 1.432 1.00 93.75 147 LEU A C 1
ATOM 1200 O O . LEU A 1 147 ? -5.047 7.691 2.415 1.00 93.75 147 LEU A O 1
ATOM 1204 N N . VAL A 1 148 ? -3.050 7.134 1.530 1.00 93.88 148 VAL A N 1
ATOM 1205 C CA . VAL A 1 148 ? -2.376 6.867 2.813 1.00 93.88 148 VAL A CA 1
ATOM 1206 C C . VAL A 1 148 ? -2.313 8.130 3.674 1.00 93.88 148 VAL A C 1
ATOM 1208 O O . VAL A 1 148 ? -2.618 8.079 4.867 1.00 93.88 148 VAL A O 1
ATOM 1211 N N . PHE A 1 149 ? -1.989 9.283 3.089 1.00 95.00 149 PHE A N 1
ATOM 1212 C CA . PHE A 1 149 ? -1.925 10.548 3.826 1.00 95.00 149 PHE A CA 1
ATOM 1213 C C . PHE A 1 149 ? -3.293 11.061 4.258 1.00 95.00 149 PHE A C 1
ATOM 1215 O O . PHE A 1 149 ? -3.448 11.497 5.400 1.00 95.00 149 PHE A O 1
ATOM 1222 N N . ILE A 1 150 ? -4.305 10.936 3.398 1.00 94.50 150 ILE A N 1
ATOM 1223 C CA . ILE A 1 150 ? -5.692 11.230 3.768 1.00 94.50 150 ILE A CA 1
ATOM 1224 C C . ILE A 1 150 ? -6.108 10.347 4.945 1.00 94.50 150 ILE A C 1
ATOM 1226 O O . ILE A 1 150 ? -6.632 10.851 5.935 1.00 94.50 150 ILE A O 1
ATOM 1230 N N . ALA A 1 151 ? -5.842 9.043 4.878 1.00 94.38 151 ALA A N 1
ATOM 1231 C CA . ALA A 1 151 ? -6.184 8.110 5.942 1.00 94.38 151 ALA A CA 1
ATOM 1232 C C . ALA A 1 151 ? -5.460 8.409 7.261 1.00 94.38 151 ALA A C 1
ATOM 1234 O O . ALA A 1 151 ? -6.077 8.355 8.329 1.00 94.38 151 ALA A O 1
ATOM 1235 N N . MET A 1 152 ? -4.178 8.766 7.199 1.00 95.38 152 MET A N 1
ATOM 1236 C CA . MET A 1 152 ? -3.414 9.198 8.365 1.00 95.38 152 MET A CA 1
ATOM 1237 C C . MET A 1 152 ? -4.020 10.467 8.984 1.00 95.38 152 MET A C 1
ATOM 1239 O O . MET A 1 152 ? -4.295 10.483 10.186 1.00 95.38 152 MET A O 1
ATOM 1243 N N . ALA A 1 153 ? -4.324 11.487 8.176 1.00 93.06 153 ALA A N 1
ATOM 1244 C CA . ALA A 1 153 ? -5.011 12.692 8.638 1.00 93.06 153 ALA A CA 1
ATOM 1245 C C . ALA A 1 153 ? -6.382 12.360 9.255 1.00 93.06 153 ALA A C 1
ATOM 1247 O O . ALA A 1 153 ? -6.714 12.854 10.335 1.00 93.06 153 ALA A O 1
ATOM 1248 N N . CYS A 1 154 ? -7.147 11.449 8.641 1.00 92.50 154 CYS A N 1
ATOM 1249 C CA . CYS A 1 154 ? -8.411 10.967 9.192 1.00 92.50 154 CYS A CA 1
ATOM 1250 C C . CYS A 1 154 ? -8.237 10.389 10.601 1.00 92.50 154 CYS A C 1
ATOM 1252 O O . CYS A 1 154 ? -9.034 10.712 11.479 1.00 92.50 154 CYS A O 1
ATOM 1254 N N . GLN A 1 155 ? -7.192 9.595 10.852 1.00 90.88 155 GLN A N 1
ATOM 1255 C CA . GLN A 1 155 ? -6.930 9.029 12.180 1.00 90.88 155 GLN A CA 1
ATOM 1256 C C . GLN A 1 155 ? -6.525 10.062 13.238 1.00 90.88 155 GLN A C 1
ATOM 1258 O O . GLN A 1 155 ? -6.689 9.794 14.429 1.00 90.88 155 GLN A O 1
ATOM 1263 N N . PHE A 1 156 ? -6.010 11.228 12.847 1.00 87.94 156 PHE A N 1
ATOM 1264 C CA . PHE A 1 156 ? -5.818 12.350 13.772 1.00 87.94 156 PHE A CA 1
ATOM 1265 C C . PHE A 1 156 ? -7.126 13.094 14.066 1.00 87.94 156 PHE A C 1
ATOM 1267 O O . PHE A 1 156 ? -7.279 13.670 15.139 1.00 87.94 156 PHE A O 1
ATOM 1274 N N . CYS A 1 157 ? -8.094 13.053 13.148 1.00 86.88 157 CYS A N 1
ATOM 1275 C CA . CYS A 1 157 ? -9.405 13.672 13.337 1.00 86.88 157 CYS A CA 1
ATOM 1276 C C . CYS A 1 157 ? -10.394 12.822 14.157 1.00 86.88 157 CYS A C 1
ATOM 1278 O O . CYS A 1 157 ? -11.409 13.355 14.613 1.00 86.88 157 CYS A O 1
ATOM 1280 N N . VAL A 1 158 ? -10.151 11.519 14.328 1.00 87.44 158 VAL A N 1
ATOM 1281 C CA . VAL A 1 158 ? -11.004 10.646 15.149 1.00 87.44 158 VAL A CA 1
ATOM 1282 C C . VAL A 1 158 ? -10.719 10.906 16.630 1.00 87.44 158 VAL A C 1
ATOM 1284 O O . VAL A 1 158 ? -9.642 10.592 17.126 1.00 87.44 158 VAL A O 1
ATOM 1287 N N . LYS A 1 159 ? -11.702 11.470 17.341 1.00 78.81 159 LYS A N 1
ATOM 1288 C CA . LYS A 1 159 ? -11.622 11.726 18.794 1.00 78.81 159 LYS A CA 1
ATOM 1289 C C . LYS A 1 159 ? -11.924 10.491 19.643 1.00 78.81 159 LYS A C 1
ATOM 1291 O O . LYS A 1 159 ? -11.564 10.445 20.813 1.00 78.81 159 LYS A O 1
ATOM 1296 N N . GLU A 1 160 ? -12.625 9.522 19.068 1.00 76.62 160 GLU A N 1
ATOM 1297 C CA . GLU A 1 160 ? -13.073 8.327 19.774 1.00 76.62 160 GLU A CA 1
ATOM 1298 C C . GLU A 1 160 ? -11.941 7.300 19.876 1.00 76.62 160 GLU A C 1
ATOM 1300 O O . GLU A 1 160 ? -11.233 7.071 18.885 1.00 76.62 160 GLU A O 1
ATOM 1305 N N . PRO A 1 161 ? -11.763 6.655 21.042 1.00 75.00 161 PRO A N 1
ATOM 1306 C CA . PRO A 1 161 ? -10.802 5.569 21.173 1.00 75.00 161 PRO A CA 1
ATOM 1307 C C . PRO A 1 161 ? -11.142 4.429 20.202 1.00 75.00 161 PRO A C 1
ATOM 1309 O O . PRO A 1 161 ? -12.262 4.322 19.701 1.00 75.00 161 PRO A O 1
ATOM 1312 N N . ALA A 1 162 ? -10.143 3.614 19.864 1.00 77.56 162 ALA A N 1
ATOM 1313 C CA . ALA A 1 162 ? -10.368 2.444 19.020 1.00 77.56 162 ALA A CA 1
ATOM 1314 C C . ALA A 1 162 ? -11.329 1.484 19.729 1.00 77.56 162 ALA A C 1
ATOM 1316 O O . ALA A 1 162 ? -11.162 1.237 20.922 1.00 77.56 162 ALA A O 1
ATOM 1317 N N . SER A 1 163 ? -12.329 0.978 19.004 1.00 74.31 163 SER A N 1
ATOM 1318 C CA . SER A 1 163 ? -13.347 0.098 19.586 1.00 74.31 163 SER A CA 1
ATOM 1319 C C . SER A 1 163 ? -12.853 -1.334 19.758 1.00 74.31 163 SER A C 1
ATOM 1321 O O . SER A 1 163 ? -13.406 -2.076 20.557 1.00 74.31 163 SER A O 1
ATOM 1323 N N . SER A 1 164 ? -11.782 -1.703 19.054 1.00 79.88 164 SER A N 1
ATOM 1324 C CA . SER A 1 164 ? -11.135 -3.004 19.173 1.00 79.88 164 SER A CA 1
ATOM 1325 C C . SER A 1 164 ? -9.615 -2.886 19.097 1.00 79.88 164 SER A C 1
ATOM 1327 O O . SER A 1 164 ? -9.049 -1.892 18.622 1.00 79.88 164 SER A O 1
ATOM 1329 N N . HIS A 1 165 ? -8.928 -3.945 19.527 1.00 79.56 165 HIS A N 1
ATOM 1330 C CA . HIS A 1 165 ? -7.479 -4.050 19.379 1.00 79.56 165 HIS A CA 1
ATOM 1331 C C . HIS A 1 165 ? -7.044 -3.934 17.910 1.00 79.56 165 HIS A C 1
ATOM 1333 O O . HIS A 1 165 ? -6.088 -3.221 17.609 1.00 79.56 165 HIS A O 1
ATOM 1339 N N . ALA A 1 166 ? -7.768 -4.577 16.990 1.00 79.00 166 ALA A N 1
ATOM 1340 C CA . ALA A 1 166 ? -7.479 -4.529 15.560 1.00 79.00 166 ALA A CA 1
ATOM 1341 C C . ALA A 1 166 ? -7.573 -3.101 15.004 1.00 79.00 166 ALA A C 1
ATOM 1343 O O . ALA A 1 166 ? -6.677 -2.651 14.291 1.00 79.00 166 ALA A O 1
ATOM 1344 N N . GLU A 1 167 ? -8.607 -2.348 15.390 1.00 82.38 167 GLU A N 1
ATOM 1345 C CA . GLU A 1 167 ? -8.723 -0.936 15.020 1.00 82.38 167 GLU A CA 1
ATOM 1346 C C . GLU A 1 167 ? -7.576 -0.095 15.588 1.00 82.38 167 GLU A C 1
ATOM 1348 O O . GLU A 1 167 ? -7.090 0.818 14.916 1.00 82.38 167 GLU A O 1
ATOM 1353 N N . ASN A 1 168 ? -7.114 -0.404 16.802 1.00 85.94 168 ASN A N 1
ATOM 1354 C CA . ASN A 1 168 ? -5.985 0.290 17.414 1.00 85.94 168 ASN A CA 1
ATO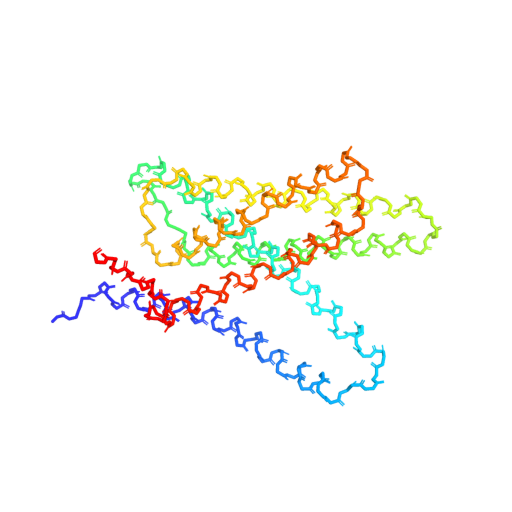M 1355 C C . ASN A 1 168 ? -4.670 0.013 16.670 1.00 85.94 168 ASN A C 1
ATOM 1357 O O . ASN A 1 168 ? -3.891 0.934 16.417 1.00 85.94 168 ASN A O 1
ATOM 1361 N N . VAL A 1 169 ? -4.438 -1.241 16.273 1.00 87.44 169 VAL A N 1
ATOM 1362 C CA . VAL A 1 169 ? -3.291 -1.645 15.447 1.00 87.44 169 VAL A CA 1
ATOM 1363 C C . VAL A 1 169 ? -3.336 -0.930 14.096 1.00 87.44 169 VAL A C 1
ATOM 1365 O O . VAL A 1 169 ? -2.357 -0.293 13.718 1.00 87.44 169 VAL A O 1
ATOM 1368 N N . ILE A 1 170 ? -4.485 -0.932 13.412 1.00 88.38 170 ILE A N 1
ATOM 1369 C CA . ILE A 1 170 ? -4.669 -0.238 12.126 1.00 88.38 170 ILE A CA 1
ATOM 1370 C C . ILE A 1 170 ? -4.382 1.261 12.265 1.00 88.38 170 ILE A C 1
ATOM 1372 O O . ILE A 1 170 ? -3.627 1.822 11.469 1.00 88.38 170 ILE A O 1
ATOM 1376 N N . ALA A 1 171 ? -4.935 1.903 13.297 1.00 88.38 171 ALA A N 1
ATOM 1377 C CA . ALA A 1 171 ? -4.727 3.324 13.562 1.00 88.38 171 ALA A CA 1
ATOM 1378 C C . ALA A 1 171 ? -3.261 3.654 13.864 1.00 88.38 171 ALA A C 1
ATOM 1380 O O . ALA A 1 171 ? -2.761 4.705 13.468 1.00 88.38 171 ALA A O 1
ATOM 1381 N N . THR A 1 172 ? -2.570 2.753 14.556 1.00 89.06 172 THR A N 1
ATOM 1382 C CA . THR A 1 172 ? -1.149 2.882 14.873 1.00 89.06 172 THR A CA 1
ATOM 1383 C C . THR A 1 172 ? -0.299 2.725 13.612 1.00 89.06 172 THR A C 1
ATOM 1385 O O . THR A 1 172 ? 0.544 3.575 13.327 1.00 89.06 172 THR A O 1
ATOM 1388 N N . HIS A 1 173 ? -0.562 1.694 12.809 1.00 91.88 173 HIS A N 1
ATOM 1389 C CA . HIS A 1 173 ? 0.182 1.418 11.584 1.00 91.88 173 HIS A CA 1
ATOM 1390 C C . HIS A 1 173 ? 0.049 2.550 10.566 1.00 91.88 173 HIS A C 1
ATOM 1392 O O . HIS A 1 173 ? 1.065 3.020 10.067 1.00 91.88 173 HIS A O 1
ATOM 1398 N N . ILE A 1 174 ? -1.162 3.045 10.288 1.00 93.06 174 ILE A N 1
ATOM 1399 C CA . ILE A 1 174 ? -1.339 4.134 9.313 1.00 93.06 174 ILE A CA 1
ATOM 1400 C C . ILE A 1 174 ? -0.672 5.437 9.775 1.00 93.06 174 ILE A C 1
ATOM 1402 O O . ILE A 1 174 ? -0.102 6.153 8.953 1.00 93.06 174 ILE A O 1
ATOM 1406 N N . LYS A 1 175 ? -0.680 5.724 11.087 1.00 91.38 175 LYS A N 1
ATOM 1407 C CA . LYS A 1 175 ? 0.026 6.880 11.654 1.00 91.38 175 LYS A CA 1
ATOM 1408 C C . LYS A 1 175 ? 1.530 6.754 11.449 1.00 91.38 175 LYS A C 1
ATOM 1410 O O . LYS A 1 175 ? 2.125 7.692 10.939 1.00 91.38 175 LYS A O 1
ATOM 1415 N N . TYR A 1 176 ? 2.136 5.614 11.790 1.00 90.00 176 TYR A N 1
ATOM 1416 C CA . TYR A 1 176 ? 3.580 5.419 11.618 1.00 90.00 176 TYR A CA 1
ATOM 1417 C C . TYR A 1 176 ? 4.001 5.354 10.149 1.00 90.00 176 TYR A C 1
ATOM 1419 O O . TYR A 1 176 ? 4.936 6.053 9.767 1.00 90.00 176 TYR A O 1
ATOM 1427 N N . ILE A 1 177 ? 3.297 4.572 9.320 1.00 91.44 177 ILE A N 1
ATOM 1428 C CA . ILE A 1 177 ? 3.581 4.458 7.882 1.00 91.44 177 ILE A CA 1
ATOM 1429 C C . ILE A 1 177 ? 3.522 5.844 7.252 1.00 91.44 177 ILE A C 1
ATOM 1431 O O . ILE A 1 177 ? 4.477 6.277 6.614 1.00 91.44 177 ILE A O 1
ATOM 1435 N N . GLY A 1 178 ? 2.419 6.562 7.466 1.00 89.75 178 GLY A N 1
ATOM 1436 C CA . GLY A 1 178 ? 2.261 7.892 6.913 1.00 89.75 178 GLY A CA 1
ATOM 1437 C C . GLY A 1 178 ? 3.294 8.878 7.466 1.00 89.75 178 GLY A C 1
ATOM 1438 O O . GLY A 1 178 ? 3.814 9.681 6.702 1.00 89.75 178 GLY A O 1
ATOM 1439 N N . ALA A 1 179 ? 3.573 8.866 8.776 1.00 89.25 179 ALA A N 1
ATOM 1440 C CA . ALA A 1 179 ? 4.444 9.863 9.405 1.00 89.25 179 ALA A CA 1
ATOM 1441 C C . ALA A 1 179 ? 5.904 9.702 8.980 1.00 89.25 179 ALA A C 1
ATOM 1443 O O . ALA A 1 179 ? 6.639 10.683 8.956 1.00 89.25 179 ALA A O 1
ATOM 1444 N N . ILE A 1 180 ? 6.311 8.479 8.631 1.00 89.19 180 ILE A N 1
ATOM 1445 C CA . ILE A 1 180 ? 7.628 8.205 8.058 1.00 89.19 180 ILE A CA 1
ATOM 1446 C C . ILE A 1 180 ? 7.646 8.585 6.575 1.00 89.19 180 ILE A C 1
ATOM 1448 O O . ILE A 1 180 ? 8.569 9.268 6.145 1.00 89.19 180 ILE A O 1
ATOM 1452 N N . LYS A 1 181 ? 6.619 8.206 5.801 1.00 89.75 181 LYS A N 1
ATOM 1453 C CA . LYS A 1 181 ? 6.567 8.481 4.356 1.00 89.75 181 LYS A CA 1
ATOM 1454 C C . LYS A 1 181 ? 6.409 9.960 4.010 1.00 89.75 181 LYS A C 1
ATOM 1456 O O . LYS A 1 181 ? 7.080 10.433 3.108 1.00 89.75 181 LYS A O 1
ATOM 1461 N N . LEU A 1 182 ? 5.577 10.711 4.732 1.00 89.75 182 LEU A N 1
ATOM 1462 C CA . LEU A 1 182 ? 5.246 12.093 4.370 1.00 89.75 182 LEU A CA 1
ATOM 1463 C C . LEU A 1 182 ? 6.485 13.016 4.307 1.00 89.75 182 LEU A C 1
ATOM 1465 O O . LEU A 1 182 ? 6.648 13.697 3.297 1.00 89.75 182 LEU A O 1
ATOM 1469 N N . PRO A 1 183 ? 7.395 13.040 5.305 1.00 85.44 183 PRO A N 1
ATOM 1470 C CA . PRO A 1 183 ? 8.633 13.810 5.201 1.00 85.44 183 PRO A CA 1
ATOM 1471 C C . PRO A 1 183 ? 9.545 13.332 4.069 1.00 85.44 183 PRO A C 1
ATOM 1473 O O . PRO A 1 183 ? 10.188 14.156 3.427 1.00 85.44 183 PRO A O 1
ATOM 1476 N N . LEU A 1 184 ? 9.602 12.022 3.814 1.00 83.31 184 LEU A N 1
ATOM 1477 C CA . LEU A 1 184 ? 10.429 11.450 2.750 1.00 83.31 184 LEU A CA 1
ATOM 1478 C C . LEU A 1 184 ? 9.915 11.837 1.364 1.00 83.31 184 LEU A C 1
ATOM 1480 O O . LEU A 1 184 ? 10.714 12.233 0.525 1.00 83.31 184 LEU A O 1
ATOM 1484 N N . ASP A 1 185 ? 8.600 11.803 1.150 1.00 83.88 185 ASP A N 1
ATOM 1485 C CA . ASP A 1 185 ? 7.979 12.230 -0.106 1.00 83.88 185 ASP A CA 1
ATOM 1486 C C . ASP A 1 185 ? 8.129 13.751 -0.315 1.00 83.88 185 ASP A C 1
ATOM 1488 O O . ASP A 1 185 ? 8.341 14.206 -1.439 1.00 83.88 185 ASP A O 1
ATOM 1492 N N . ILE A 1 186 ? 8.116 14.555 0.758 1.00 85.19 186 ILE A N 1
ATOM 1493 C CA . ILE A 1 186 ? 8.449 15.991 0.686 1.00 85.19 186 ILE A CA 1
ATOM 1494 C C . ILE A 1 186 ? 9.921 16.191 0.299 1.00 85.19 186 ILE A C 1
ATOM 1496 O O . ILE A 1 186 ? 10.216 16.990 -0.588 1.00 85.19 186 ILE A O 1
ATOM 1500 N N . LEU A 1 187 ? 10.849 15.469 0.937 1.00 81.94 187 LEU A N 1
ATOM 1501 C CA . LEU A 1 187 ? 12.276 15.525 0.601 1.00 81.94 187 LEU A CA 1
ATOM 1502 C C . LEU A 1 187 ? 12.532 15.076 -0.838 1.00 81.94 187 LEU A C 1
ATOM 1504 O O . LEU A 1 187 ? 13.351 15.681 -1.527 1.00 81.94 187 LEU A O 1
ATOM 1508 N N . TYR A 1 188 ? 11.804 14.066 -1.309 1.00 78.94 188 TYR A N 1
ATOM 1509 C CA . TYR A 1 188 ? 11.855 13.624 -2.693 1.00 78.94 188 TYR A CA 1
ATOM 1510 C C . TYR A 1 188 ? 11.414 14.715 -3.658 1.00 78.94 188 TYR A C 1
ATOM 1512 O O . TYR A 1 188 ? 12.164 15.065 -4.568 1.00 78.94 188 TYR A O 1
ATOM 1520 N N . ALA A 1 189 ? 10.238 15.303 -3.432 1.00 80.50 189 ALA A N 1
ATOM 1521 C CA . ALA A 1 189 ? 9.746 16.395 -4.259 1.00 80.50 189 ALA A CA 1
ATOM 1522 C C . ALA A 1 189 ? 10.756 17.553 -4.298 1.00 80.50 189 ALA A C 1
ATOM 1524 O O . ALA A 1 189 ? 11.075 18.053 -5.373 1.00 80.50 189 ALA A O 1
ATOM 1525 N N . LEU A 1 190 ? 11.329 17.927 -3.147 1.00 80.31 190 LEU A N 1
ATOM 1526 C CA . LEU A 1 190 ? 12.379 18.946 -3.069 1.00 80.31 190 LEU A CA 1
ATOM 1527 C C . LEU A 1 190 ? 13.642 18.549 -3.845 1.00 80.31 190 LEU A C 1
ATOM 1529 O O . LEU A 1 190 ? 14.212 19.397 -4.521 1.00 80.31 190 LEU A O 1
ATOM 1533 N N . SER A 1 191 ? 14.068 17.284 -3.788 1.00 76.94 191 SER A N 1
ATOM 1534 C CA . SER A 1 191 ? 15.230 16.800 -4.546 1.00 76.94 191 SER A CA 1
ATOM 1535 C C . SER A 1 191 ? 15.032 16.911 -6.061 1.00 76.94 191 SER A C 1
ATOM 1537 O O . SER A 1 191 ? 15.955 17.341 -6.750 1.00 76.94 191 SER A O 1
ATOM 1539 N N . ILE A 1 192 ? 13.818 16.636 -6.557 1.00 74.88 192 ILE A N 1
ATOM 1540 C CA . ILE A 1 192 ? 13.442 16.850 -7.963 1.00 74.88 192 ILE A CA 1
ATOM 1541 C C . ILE A 1 192 ? 13.488 18.343 -8.309 1.00 74.88 192 ILE A C 1
ATOM 1543 O O . ILE A 1 192 ? 14.113 18.723 -9.294 1.00 74.88 192 ILE A O 1
ATOM 1547 N N . PHE A 1 193 ? 12.871 19.204 -7.491 1.00 78.50 193 PHE A N 1
ATOM 1548 C CA . PHE A 1 193 ? 12.851 20.654 -7.733 1.00 78.50 193 PHE A CA 1
ATOM 1549 C C . PHE A 1 193 ? 14.239 21.307 -7.686 1.00 78.50 193 PHE A C 1
ATOM 1551 O O . PHE A 1 193 ? 14.447 22.330 -8.331 1.00 78.50 193 PHE A O 1
ATOM 1558 N N . MET A 1 194 ? 15.169 20.739 -6.917 1.00 77.50 194 MET A N 1
ATOM 1559 C CA . MET A 1 194 ? 16.531 21.253 -6.735 1.00 77.50 194 MET A CA 1
ATOM 1560 C C . MET A 1 194 ? 17.566 20.537 -7.625 1.00 77.50 194 MET A C 1
ATOM 1562 O O . MET A 1 194 ? 18.760 20.768 -7.448 1.00 77.50 194 MET A O 1
ATOM 1566 N N . GLU A 1 195 ? 17.129 19.659 -8.540 1.00 73.31 195 GLU A N 1
ATOM 1567 C CA . GLU A 1 195 ? 17.970 18.865 -9.459 1.00 73.31 195 GLU A CA 1
ATOM 1568 C C . GLU A 1 195 ? 19.073 18.037 -8.757 1.00 73.31 195 GLU A C 1
ATOM 1570 O O . GLU A 1 195 ? 20.133 17.749 -9.316 1.00 73.31 195 GLU A O 1
ATOM 1575 N N . TYR A 1 196 ? 18.844 17.630 -7.503 1.00 62.78 196 TYR A N 1
ATOM 1576 C CA . TYR A 1 196 ? 19.862 16.999 -6.661 1.00 62.78 196 TYR A CA 1
ATOM 1577 C C . TYR A 1 196 ? 19.675 15.477 -6.578 1.00 62.78 196 TYR A C 1
ATOM 1579 O O . TYR A 1 196 ? 18.711 14.999 -5.987 1.00 62.78 196 TYR A O 1
ATOM 1587 N N . MET A 1 197 ? 20.644 14.704 -7.093 1.00 58.03 197 MET A N 1
ATOM 1588 C CA . MET A 1 197 ? 20.815 13.254 -6.838 1.00 58.03 197 MET A CA 1
ATOM 1589 C C . MET A 1 197 ? 19.531 12.401 -6.986 1.00 58.03 197 MET A C 1
ATOM 1591 O O . MET A 1 197 ? 19.235 11.548 -6.144 1.00 58.03 197 MET A O 1
ATOM 1595 N N . GLU A 1 198 ? 18.803 12.591 -8.092 1.00 63.69 198 GLU A N 1
ATOM 1596 C CA . GLU A 1 198 ? 17.513 11.948 -8.409 1.00 63.69 198 GLU A CA 1
ATOM 1597 C C . GLU A 1 198 ? 17.529 10.414 -8.249 1.00 63.69 198 GLU A C 1
ATOM 1599 O O . GLU A 1 198 ? 16.606 9.821 -7.684 1.00 63.69 198 GLU A O 1
ATOM 1604 N N . PHE A 1 199 ? 18.613 9.761 -8.680 1.00 60.25 199 PHE A N 1
ATOM 1605 C CA . PHE A 1 199 ? 18.752 8.304 -8.611 1.00 60.25 199 PHE A CA 1
ATOM 1606 C C . PHE A 1 199 ? 18.827 7.782 -7.167 1.00 60.25 199 PHE A C 1
ATOM 1608 O O . PHE A 1 199 ? 18.129 6.8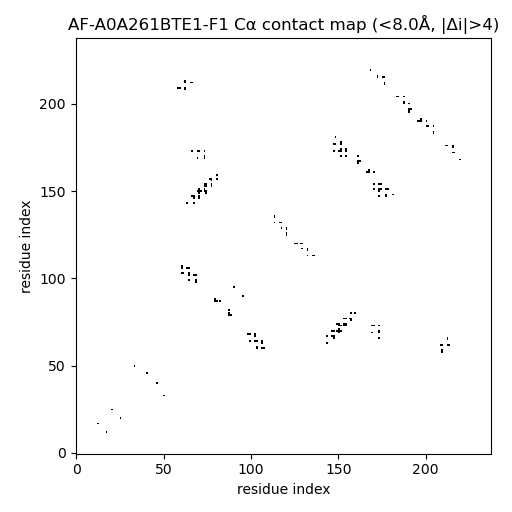34 -6.805 1.00 60.25 199 PHE A O 1
ATOM 1615 N N . THR A 1 200 ? 19.641 8.420 -6.322 1.00 59.69 200 THR A N 1
ATOM 1616 C CA . THR A 1 200 ? 19.825 8.026 -4.915 1.00 59.69 200 THR A CA 1
ATOM 1617 C C . THR A 1 200 ? 18.546 8.247 -4.111 1.00 59.69 200 THR A C 1
ATOM 1619 O O . THR A 1 200 ? 18.167 7.391 -3.312 1.00 59.69 200 THR A O 1
ATOM 1622 N N . ALA A 1 201 ? 17.852 9.365 -4.350 1.00 61.53 201 ALA A N 1
ATOM 1623 C CA . ALA A 1 201 ? 16.577 9.664 -3.706 1.00 61.53 201 ALA A CA 1
ATOM 1624 C C . ALA A 1 201 ? 15.500 8.636 -4.095 1.00 61.53 201 ALA A C 1
ATOM 1626 O O . ALA A 1 201 ? 14.832 8.077 -3.226 1.00 61.53 201 ALA A O 1
ATOM 1627 N N . THR A 1 202 ? 15.409 8.304 -5.386 1.00 65.00 202 THR A N 1
ATOM 1628 C CA . THR A 1 202 ? 14.466 7.300 -5.902 1.00 65.00 202 THR A CA 1
ATOM 1629 C C . THR A 1 202 ? 14.729 5.913 -5.308 1.00 65.00 202 THR A C 1
ATOM 1631 O O . THR A 1 202 ? 13.802 5.257 -4.832 1.00 65.00 202 THR A O 1
ATOM 1634 N N . ALA A 1 203 ? 15.989 5.468 -5.260 1.00 64.94 203 ALA A N 1
ATOM 1635 C CA . ALA A 1 203 ? 16.347 4.171 -4.683 1.00 64.94 203 ALA A CA 1
ATOM 1636 C C . ALA A 1 203 ? 15.996 4.070 -3.186 1.00 64.94 203 ALA A C 1
ATOM 1638 O O . ALA A 1 203 ? 15.514 3.033 -2.727 1.00 64.94 203 ALA A O 1
ATOM 1639 N N . LEU A 1 204 ? 16.202 5.152 -2.428 1.00 66.44 204 LEU A N 1
ATOM 1640 C CA . LEU A 1 204 ? 15.901 5.209 -0.998 1.00 66.44 204 LEU A CA 1
ATOM 1641 C C . LEU A 1 204 ? 14.393 5.131 -0.725 1.00 66.44 204 LEU A C 1
ATOM 1643 O O . LEU A 1 204 ? 13.970 4.392 0.162 1.00 66.44 204 LEU A O 1
ATOM 1647 N N . ILE A 1 205 ? 13.579 5.831 -1.514 1.00 69.06 205 ILE A N 1
ATOM 1648 C CA . ILE A 1 205 ? 12.113 5.810 -1.385 1.00 69.06 205 ILE A CA 1
ATOM 1649 C C . ILE A 1 205 ? 11.561 4.437 -1.726 1.00 69.06 205 ILE A C 1
ATOM 1651 O O . ILE A 1 205 ? 10.755 3.901 -0.971 1.00 69.06 205 ILE A O 1
ATOM 1655 N N . ILE A 1 206 ? 12.053 3.833 -2.810 1.00 68.44 206 ILE A N 1
ATOM 1656 C CA . ILE A 1 206 ? 11.688 2.467 -3.187 1.00 68.44 206 ILE A CA 1
ATOM 1657 C C . ILE A 1 206 ? 12.024 1.504 -2.042 1.00 68.44 206 ILE A C 1
ATOM 1659 O O . ILE A 1 206 ? 11.175 0.715 -1.632 1.00 68.44 206 ILE A O 1
ATOM 1663 N N . GLY A 1 207 ? 13.232 1.590 -1.476 1.00 67.75 207 GLY A N 1
ATOM 1664 C CA . GLY A 1 207 ? 13.632 0.757 -0.340 1.00 67.75 207 GLY A CA 1
ATOM 1665 C C . GLY A 1 207 ? 12.704 0.917 0.868 1.00 67.75 207 GLY A C 1
ATOM 1666 O O . GLY A 1 207 ? 12.278 -0.072 1.466 1.00 67.75 207 GLY A O 1
ATOM 1667 N N . ILE A 1 208 ? 12.334 2.149 1.208 1.00 73.50 208 ILE A N 1
ATOM 1668 C CA . ILE A 1 208 ? 11.424 2.421 2.325 1.00 73.50 208 ILE A CA 1
ATOM 1669 C C . ILE A 1 208 ? 10.029 1.876 2.033 1.00 73.50 208 ILE A C 1
ATOM 1671 O O . ILE A 1 208 ? 9.445 1.223 2.895 1.00 73.50 208 ILE A O 1
ATOM 1675 N N . ASP A 1 209 ? 9.519 2.054 0.819 1.00 73.69 209 ASP A N 1
ATOM 1676 C CA . ASP A 1 209 ? 8.237 1.492 0.411 1.00 73.69 209 ASP A CA 1
ATOM 1677 C C . ASP A 1 209 ? 8.201 -0.032 0.556 1.00 73.69 209 ASP A C 1
ATOM 1679 O O . ASP A 1 209 ? 7.190 -0.563 1.012 1.00 73.69 209 ASP A O 1
ATOM 1683 N N . PHE A 1 210 ? 9.308 -0.726 0.281 1.00 72.38 210 PHE A N 1
ATOM 1684 C CA . PHE A 1 210 ? 9.406 -2.175 0.454 1.00 72.38 210 PHE A CA 1
ATOM 1685 C C . PHE A 1 210 ? 9.444 -2.628 1.916 1.00 72.38 210 PHE A C 1
ATOM 1687 O O . PHE A 1 210 ? 8.733 -3.564 2.287 1.00 72.38 210 PHE A O 1
ATOM 1694 N N . PHE A 1 211 ? 10.275 -1.997 2.748 1.00 75.38 211 PHE A N 1
ATOM 1695 C CA . PHE A 1 211 ? 10.577 -2.517 4.086 1.00 75.38 211 PHE A CA 1
ATOM 1696 C C . PHE A 1 211 ? 9.709 -1.934 5.198 1.00 75.38 211 PHE A C 1
ATOM 1698 O O . PHE A 1 211 ? 9.525 -2.582 6.228 1.00 75.38 211 PHE A O 1
ATOM 1705 N N . LEU A 1 212 ? 9.146 -0.740 5.009 1.00 82.75 212 LEU A N 1
ATOM 1706 C CA . LEU A 1 212 ? 8.458 -0.015 6.074 1.00 82.75 212 LEU A CA 1
ATOM 1707 C C . LEU A 1 212 ? 7.232 -0.761 6.610 1.00 82.75 212 LEU A C 1
ATOM 1709 O O . LEU A 1 212 ? 7.018 -0.804 7.819 1.00 82.75 212 LEU A O 1
ATOM 1713 N N . VAL A 1 213 ? 6.424 -1.353 5.726 1.00 85.19 213 VAL A N 1
ATOM 1714 C CA . VAL A 1 213 ? 5.202 -2.063 6.138 1.00 85.19 213 VAL A CA 1
ATOM 1715 C C . VAL A 1 213 ? 5.519 -3.341 6.913 1.00 85.19 213 VAL A C 1
ATOM 1717 O O . VAL A 1 213 ? 5.038 -3.447 8.044 1.00 85.19 213 VAL A O 1
ATOM 1720 N N . PRO A 1 214 ? 6.339 -4.279 6.393 1.00 81.94 214 PRO A N 1
ATOM 1721 C CA . PRO A 1 214 ? 6.768 -5.441 7.169 1.00 81.94 214 PRO A CA 1
ATOM 1722 C C . PRO A 1 214 ? 7.410 -5.059 8.508 1.00 81.94 214 PRO A C 1
ATOM 1724 O O . PRO A 1 214 ? 7.099 -5.669 9.529 1.00 81.94 214 PRO A O 1
ATOM 1727 N N . LEU A 1 215 ? 8.250 -4.016 8.520 1.00 80.06 215 LEU A N 1
ATOM 1728 C CA . LEU A 1 215 ? 8.922 -3.546 9.729 1.00 80.06 215 LEU A CA 1
ATOM 1729 C C . LEU A 1 215 ? 7.923 -3.067 10.787 1.00 80.06 215 LEU A C 1
ATOM 1731 O O . LEU A 1 215 ? 8.011 -3.472 11.942 1.00 80.06 215 LEU A O 1
ATOM 1735 N N . ILE A 1 216 ? 6.954 -2.229 10.410 1.00 83.75 216 ILE A N 1
ATOM 1736 C CA . ILE A 1 216 ? 5.949 -1.713 11.349 1.00 83.75 216 ILE A CA 1
ATOM 1737 C C . ILE A 1 216 ? 5.066 -2.838 11.890 1.00 83.75 216 ILE A C 1
ATOM 1739 O O . ILE A 1 216 ? 4.774 -2.847 13.087 1.00 83.75 216 ILE A O 1
ATOM 1743 N N . ILE A 1 217 ? 4.681 -3.803 11.049 1.00 83.94 217 ILE A N 1
ATOM 1744 C CA . ILE A 1 217 ? 3.939 -4.989 11.494 1.00 83.94 217 ILE A CA 1
ATOM 1745 C C . ILE A 1 217 ? 4.760 -5.744 12.547 1.00 83.94 217 ILE A C 1
ATOM 1747 O O . ILE A 1 217 ? 4.286 -5.943 13.665 1.00 83.94 217 ILE A O 1
ATOM 1751 N N . GLN A 1 218 ? 6.020 -6.060 12.241 1.00 80.56 218 GLN A N 1
ATOM 1752 C CA . GLN A 1 218 ? 6.903 -6.798 13.141 1.00 80.56 218 GLN A CA 1
ATOM 1753 C C . GLN A 1 218 ? 7.149 -6.056 14.464 1.00 80.56 218 GLN A C 1
ATOM 1755 O O . GLN A 1 218 ? 7.055 -6.649 15.538 1.00 80.56 218 GLN A O 1
ATOM 1760 N N . MET A 1 219 ? 7.423 -4.749 14.419 1.00 75.06 219 MET A N 1
ATOM 1761 C CA . MET A 1 219 ? 7.614 -3.934 15.625 1.00 75.06 219 MET A CA 1
ATOM 1762 C C . MET A 1 219 ? 6.368 -3.936 16.514 1.00 75.06 219 MET A C 1
ATOM 1764 O O . MET A 1 219 ? 6.475 -3.986 17.741 1.00 75.06 219 MET A O 1
ATOM 1768 N N . THR A 1 220 ? 5.182 -3.902 15.908 1.00 79.56 220 THR A N 1
ATOM 1769 C CA . THR A 1 220 ? 3.916 -3.887 16.645 1.00 79.56 220 THR A CA 1
ATOM 1770 C C . THR A 1 220 ? 3.608 -5.258 17.253 1.00 79.56 220 THR A C 1
ATOM 1772 O O . THR A 1 220 ? 3.163 -5.331 18.400 1.00 79.56 220 THR A O 1
ATOM 1775 N N . GLU A 1 221 ? 3.933 -6.348 16.553 1.00 78.19 221 GLU A N 1
ATOM 1776 C CA . GLU A 1 221 ? 3.848 -7.719 17.076 1.00 78.19 221 GLU A CA 1
ATOM 1777 C C . GLU A 1 221 ? 4.831 -7.974 18.232 1.00 78.19 221 GLU A C 1
ATOM 1779 O O . GLU A 1 221 ? 4.453 -8.559 19.253 1.00 78.19 221 GLU A O 1
ATOM 1784 N N . ILE A 1 222 ? 6.070 -7.478 18.129 1.00 72.94 222 ILE A N 1
ATOM 1785 C CA . ILE A 1 222 ? 7.069 -7.560 19.207 1.00 72.94 222 ILE A CA 1
ATOM 1786 C C . ILE A 1 222 ? 6.589 -6.782 20.433 1.00 72.94 222 ILE A C 1
ATOM 1788 O O . ILE A 1 222 ? 6.596 -7.312 21.545 1.00 72.94 222 ILE A O 1
ATOM 1792 N N . LYS A 1 223 ? 6.113 -5.545 20.240 1.00 71.56 223 LYS A N 1
ATOM 1793 C CA . LYS A 1 223 ? 5.584 -4.707 21.325 1.00 71.56 223 LYS A CA 1
ATOM 1794 C C . LYS A 1 223 ? 4.413 -5.378 22.049 1.00 71.56 223 LYS A C 1
ATOM 1796 O O . LYS A 1 223 ? 4.299 -5.253 23.265 1.00 71.56 223 LYS A O 1
ATOM 1801 N N . LYS A 1 224 ? 3.561 -6.101 21.317 1.00 70.38 224 LYS A N 1
ATOM 1802 C CA . LYS A 1 224 ? 2.461 -6.889 21.891 1.00 70.38 224 LYS A CA 1
ATOM 1803 C C . LYS A 1 224 ? 2.968 -8.076 22.713 1.00 70.38 224 LYS A C 1
ATOM 1805 O O . LYS A 1 224 ? 2.417 -8.358 23.771 1.00 70.38 224 LYS A O 1
ATOM 1810 N N . SER A 1 225 ? 4.002 -8.760 22.231 1.00 65.50 225 SER A N 1
ATOM 1811 C CA . SER A 1 225 ? 4.515 -9.995 22.839 1.00 65.50 225 SER A CA 1
ATOM 1812 C C . SER A 1 225 ? 5.417 -9.749 24.056 1.00 65.50 225 SER A C 1
ATOM 1814 O O . SER A 1 225 ? 5.548 -10.626 24.905 1.00 65.50 225 SER A O 1
ATOM 1816 N N . ALA A 1 226 ? 6.021 -8.561 24.173 1.00 58.69 226 ALA A N 1
ATOM 1817 C CA . ALA A 1 226 ? 6.925 -8.202 25.268 1.00 58.69 226 ALA A CA 1
ATOM 1818 C C . ALA A 1 226 ? 6.674 -6.770 25.793 1.00 58.69 226 ALA A C 1
ATOM 1820 O O . ALA A 1 226 ? 7.538 -5.900 25.651 1.00 58.69 226 ALA A O 1
ATOM 1821 N N . PRO A 1 227 ? 5.524 -6.501 26.445 1.00 54.41 227 PRO A N 1
ATOM 1822 C CA . PRO A 1 227 ? 5.170 -5.156 26.912 1.00 54.41 227 PRO A CA 1
ATOM 1823 C C . PRO A 1 227 ? 6.148 -4.565 27.951 1.00 54.41 227 PRO A C 1
ATOM 1825 O O . PRO A 1 227 ? 6.188 -3.350 28.108 1.00 54.41 227 PRO A O 1
ATOM 1828 N N . ASN A 1 228 ? 6.971 -5.396 28.614 1.00 51.78 228 ASN A N 1
ATOM 1829 C CA . ASN A 1 228 ? 7.850 -5.004 29.729 1.00 51.78 228 ASN A CA 1
ATOM 1830 C C . ASN A 1 228 ? 9.354 -4.876 29.394 1.00 51.78 228 ASN A C 1
ATOM 1832 O O . ASN A 1 228 ? 10.134 -4.572 30.291 1.00 51.78 228 ASN A O 1
ATOM 1836 N N . VAL A 1 229 ? 9.799 -5.107 28.151 1.00 51.41 229 VAL A N 1
ATOM 1837 C CA . VAL A 1 229 ? 11.247 -5.061 27.815 1.00 51.41 229 VAL A CA 1
ATOM 1838 C C . VAL A 1 229 ? 11.717 -3.653 27.419 1.00 51.41 229 VAL A C 1
ATOM 1840 O O . VAL A 1 229 ? 12.897 -3.339 27.540 1.00 51.41 229 VAL A O 1
ATOM 1843 N N . ILE A 1 230 ? 10.800 -2.764 27.025 1.00 46.84 230 ILE A N 1
ATOM 1844 C CA . ILE A 1 230 ? 11.093 -1.351 26.733 1.00 46.84 230 ILE A CA 1
ATOM 1845 C C . ILE A 1 230 ? 10.280 -0.481 27.693 1.00 46.84 230 ILE A C 1
ATOM 1847 O O . ILE A 1 230 ? 9.360 0.231 27.297 1.00 46.84 230 ILE A O 1
ATOM 1851 N N . SER A 1 231 ? 10.593 -0.571 28.982 1.00 37.38 231 SER A N 1
ATOM 1852 C CA . SER A 1 231 ? 10.182 0.464 29.925 1.00 37.38 231 SER A CA 1
ATOM 1853 C C . SER A 1 231 ? 11.247 1.564 29.869 1.00 37.38 231 SER A C 1
ATOM 1855 O O . SER A 1 231 ? 12.424 1.244 30.065 1.00 37.38 231 SER A O 1
ATOM 1857 N N . PRO A 1 232 ? 10.913 2.834 29.563 1.00 41.47 232 PRO A N 1
ATOM 1858 C CA . PRO A 1 232 ? 11.867 3.915 29.747 1.00 41.47 232 PRO A CA 1
ATOM 1859 C C . PRO A 1 232 ? 12.243 3.919 31.228 1.00 41.47 232 PRO A C 1
ATOM 1861 O O . PRO A 1 232 ? 11.388 4.116 32.089 1.00 41.47 232 PRO A O 1
ATOM 1864 N N . VAL A 1 233 ? 13.509 3.630 31.526 1.00 41.25 233 VAL A N 1
ATOM 1865 C CA . VAL A 1 233 ? 14.038 3.758 32.881 1.00 41.25 233 VAL A CA 1
ATOM 1866 C C . VAL A 1 233 ? 13.815 5.206 33.291 1.00 41.25 233 VAL A C 1
ATOM 1868 O O . VAL A 1 233 ? 14.408 6.119 32.717 1.00 41.25 233 VAL A O 1
ATOM 1871 N N . THR A 1 234 ? 12.927 5.424 34.254 1.00 38.47 234 THR A N 1
ATOM 1872 C CA . THR A 1 234 ? 12.770 6.717 34.902 1.00 38.47 234 THR A CA 1
ATOM 1873 C C . THR A 1 234 ? 14.076 6.990 35.637 1.00 38.47 234 THR A C 1
ATOM 1875 O O . THR A 1 234 ? 14.314 6.451 36.715 1.00 38.47 234 THR A O 1
ATOM 1878 N N . ILE A 1 235 ? 14.967 7.772 35.030 1.00 42.38 235 ILE A N 1
ATOM 1879 C CA . ILE A 1 235 ? 16.145 8.286 35.723 1.00 42.38 235 ILE A CA 1
ATOM 1880 C C . ILE A 1 235 ? 15.618 9.342 36.693 1.00 42.38 235 ILE A C 1
ATOM 1882 O O . ILE A 1 235 ? 15.378 10.487 36.319 1.00 42.38 235 ILE A O 1
ATOM 1886 N N . SER A 1 236 ? 15.372 8.935 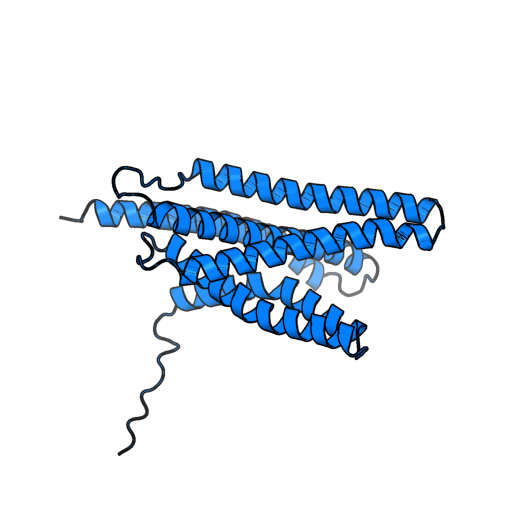37.936 1.00 42.72 236 SER A N 1
ATOM 1887 C CA . SER A 1 236 ? 15.216 9.867 39.045 1.00 42.72 236 SER A CA 1
ATOM 1888 C C . SER A 1 236 ? 16.574 10.521 39.283 1.00 42.72 236 SER A C 1
ATOM 1890 O O . SER A 1 236 ? 17.497 9.877 39.784 1.00 42.72 236 SER A O 1
ATOM 1892 N N . ILE A 1 237 ? 16.706 11.773 38.858 1.00 42.50 237 ILE A N 1
ATOM 1893 C CA . ILE A 1 237 ? 17.853 12.614 39.200 1.00 42.50 237 ILE A CA 1
ATOM 1894 C C . ILE A 1 237 ? 17.677 13.034 40.674 1.00 42.50 237 ILE A C 1
ATOM 1896 O O . ILE A 1 237 ? 16.560 13.425 41.027 1.00 42.50 237 ILE A O 1
ATOM 1900 N N . PRO A 1 238 ? 18.711 12.884 41.525 1.00 49.94 238 PRO A N 1
ATOM 1901 C CA . PRO A 1 238 ? 18.675 13.279 42.935 1.00 49.94 238 PRO A CA 1
ATOM 1902 C C . PRO A 1 238 ? 18.525 14.790 43.141 1.00 49.94 238 PRO A C 1
ATOM 1904 O O . PRO A 1 238 ? 18.956 15.563 42.253 1.00 49.94 238 PRO A O 1
#

Organism: NCBI:txid1503980

Secondary structure (DSSP, 8-state):
---HHHHHHHHHHHHHHHHHHHHHHHHHHHHHHHHHHHHH-TT-TTHHHHHHHHHHHHHHHHHHHHHHHHHHHHHHHHHHHTS-GGG--PPPHHHHHHHHHHHHHHHHHHHHHHHHHHHHHHTTT-GGGTHHHHHHHHHHHHHHHHHHHHHHHHHHH--SPPSSHHHHHHHHHHHHHHHHHHHHHHHHHHHHHTT--HHHHHHHHHHHHHHHHHHHHHHHHHHHH-TTS---------

Sequence (238 aa):
MLNETDTSEMEELVELNGYVMIFLFSYGRFLSPLALCFLFYLPSFILIPLLVCPFVIFLNWFTASYQLIISVISIHRLINSRRSSQFRKQLSHRQVQILTYGIFGLIALKDLETGRRLAAVYTVEKLFAIETPGMYYTITCIVHQVLVFIAMACQFCVKEPASSHAENVIATHIKYIGAIKLPLDILYALSIFMEYMEFTATALIIGIDFFLVPLIIQMTEIKKSAPNVISPVTISIP

Foldseek 3Di:
DPDPVVVVQVVVVCVVVVVVCVVVVVVCVVVVVLVVCVVVPVPDPPVCCVSVVVVLVVLLLVLLLLLLLLLVVLLLLLVQLPDDPVPRDDQDPVNSVCSSVVSSVVSVVLVVVLVVQCVVCVVVPDPVSNVVSVVSVVVVVVVSLVSLLVSLVSLVVRPDDQPGPVSVLSNQLSVQLNVVLVVLVVVLVVCVVVVHPNPVSVVVNSVCSSVVNVVSVVVVVVCVVCVPPDDPPPPPDD

Mean predicted aligned error: 13.31 Å

Solvent-accessible surface area (backbone atoms only — not comparable to full-atom values): 13241 Å² total; per-residue (Å²): 133,86,57,72,65,61,55,53,55,47,49,55,48,52,47,53,51,41,52,51,43,52,50,50,48,49,48,44,64,58,42,50,59,51,52,51,47,58,72,73,48,78,83,44,83,70,52,50,60,69,53,48,49,59,50,53,51,52,48,47,44,49,41,55,29,49,49,51,49,47,17,54,53,31,42,50,48,39,58,33,70,73,37,58,81,92,71,49,70,81,84,48,71,68,56,52,50,52,50,50,54,49,45,39,50,52,49,50,51,51,52,52,52,42,50,52,47,46,52,56,28,65,76,65,75,42,72,80,54,51,54,58,44,50,51,54,52,50,54,52,52,52,53,52,51,51,46,32,47,52,15,27,52,31,54,72,69,46,86,69,77,62,92,44,72,69,50,41,51,44,53,50,49,40,42,52,54,31,64,58,44,53,60,51,54,50,52,44,53,48,28,61,78,66,74,46,62,61,67,62,51,50,54,51,51,53,51,45,62,60,46,50,54,63,47,54,52,52,53,52,53,48,47,70,76,45,73,78,80,76,63,83,79,79,78,80,77,132

Nearest PDB structures (foldseek):
  7vv5-assembly1_R  TM=5.610E-01  e=2.261E+00  Homo sapiens
  8ibu-assembly1_R  TM=4.559E-01  e=4.271E+00  Escherichia coli
  9ima-assembly1_A  TM=5.287E-01  e=5.728E+00  Homo sapiens
  8yky-assembly1_R  TM=2.964E-01  e=3.512E+00  Clostridium perfringens

pLDDT: mean 72.61, std 17.27, range [37.22, 95.38]

Radius of gyration: 21.44 Å; Cα contacts (8 Å, |Δi|>4): 108; chains: 1; bounding box: 54×46×74 Å